Protein AF-A0A534PFL5-F1 (afdb_monomer)

Sequence (187 aa):
MIPHLDDDQHERLWRICDALVSGSGARAAIVCDAANGSVIVSVGDTTAAGAATGVQLLGPGERVVHGASGQIYGVEIPGGALLAVLHEPPVLEKVRAAAGEAVRQAAELLASLPPPTPRQTEHVHPHQPPKPKTKKKTTTKRKPAASRSRSTKKKGSAKKAKPSKTAKKKKISPRPRRPAPRPSTRI

Structure (mmCIF, N/CA/C/O backbone):
data_AF-A0A534PFL5-F1
#
_entry.id   AF-A0A534PFL5-F1
#
loop_
_atom_site.group_PDB
_atom_site.id
_atom_site.type_symbol
_atom_site.label_atom_id
_atom_site.label_alt_id
_atom_site.label_comp_id
_atom_site.label_asym_id
_atom_site.label_entity_id
_atom_site.label_seq_id
_atom_site.pdbx_PDB_ins_code
_atom_site.Cartn_x
_atom_site.Cartn_y
_atom_site.Cartn_z
_atom_site.occupancy
_atom_site.B_iso_or_equiv
_atom_site.auth_seq_id
_atom_site.auth_comp_id
_atom_site.auth_asym_id
_atom_site.auth_atom_id
_atom_site.pdbx_PDB_model_num
ATOM 1 N N . MET A 1 1 ? 6.209 5.423 -14.845 1.00 76.25 1 MET A N 1
ATOM 2 C CA . MET A 1 1 ? 5.257 4.482 -15.459 1.00 76.25 1 MET A CA 1
ATOM 3 C C . MET A 1 1 ? 5.880 3.114 -15.359 1.00 76.25 1 MET A C 1
ATOM 5 O O . MET A 1 1 ? 7.002 2.945 -15.830 1.00 76.25 1 MET A O 1
ATOM 9 N N . ILE A 1 2 ? 5.195 2.202 -14.686 1.00 80.56 2 ILE A N 1
ATOM 10 C CA . ILE A 1 2 ? 5.683 0.847 -14.431 1.00 80.56 2 ILE A CA 1
ATOM 11 C C . ILE A 1 2 ? 5.442 0.010 -15.696 1.00 80.56 2 ILE A C 1
ATOM 13 O O . ILE A 1 2 ? 4.359 0.112 -16.282 1.00 80.56 2 ILE A O 1
ATOM 17 N N . PRO A 1 3 ? 6.441 -0.751 -16.185 1.00 79.88 3 PRO A N 1
ATOM 18 C CA . PRO A 1 3 ? 6.231 -1.653 -17.310 1.00 79.88 3 PRO A CA 1
ATOM 19 C C . PRO A 1 3 ? 5.226 -2.753 -16.941 1.00 79.88 3 PRO A C 1
ATOM 21 O O . PRO A 1 3 ? 4.966 -3.016 -15.771 1.00 79.88 3 PRO A O 1
ATOM 24 N N . HIS A 1 4 ? 4.627 -3.382 -17.950 1.00 82.81 4 HIS A N 1
ATOM 25 C CA . HIS A 1 4 ? 3.674 -4.467 -17.723 1.00 82.81 4 HIS A CA 1
ATOM 26 C C . HIS A 1 4 ? 4.358 -5.613 -16.959 1.00 82.81 4 HIS A C 1
ATOM 28 O O . HIS A 1 4 ? 5.407 -6.082 -17.396 1.00 82.81 4 HIS A O 1
ATOM 34 N N . LEU A 1 5 ? 3.762 -6.050 -15.846 1.00 85.75 5 LEU A N 1
ATOM 35 C CA . LEU A 1 5 ? 4.216 -7.221 -15.089 1.00 85.75 5 LEU A CA 1
ATOM 36 C C . LEU A 1 5 ? 3.745 -8.495 -15.789 1.00 85.75 5 LEU A C 1
ATOM 38 O O . LEU A 1 5 ? 2.589 -8.554 -16.203 1.00 85.75 5 LEU A O 1
ATOM 42 N N . ASP A 1 6 ? 4.600 -9.499 -15.934 1.00 90.25 6 ASP A N 1
ATOM 43 C CA . ASP A 1 6 ? 4.134 -10.829 -16.345 1.00 90.25 6 ASP A CA 1
ATOM 44 C C . ASP A 1 6 ? 3.298 -11.503 -15.236 1.00 90.25 6 ASP A C 1
ATOM 46 O O . ASP A 1 6 ? 3.213 -11.003 -14.110 1.0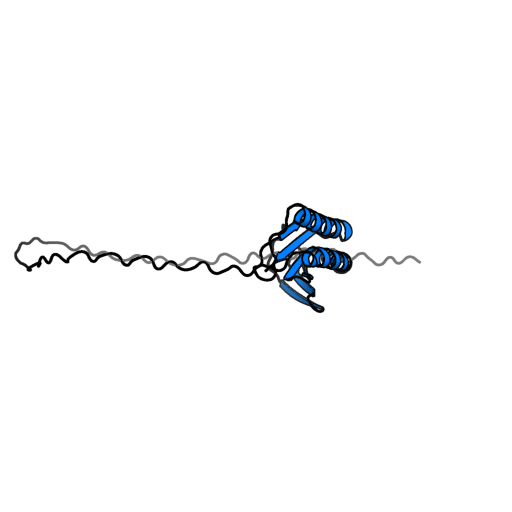0 90.25 6 ASP A O 1
ATOM 50 N N . ASP A 1 7 ? 2.634 -12.615 -15.565 1.00 91.69 7 ASP A N 1
ATOM 51 C CA . ASP A 1 7 ? 1.729 -13.304 -14.636 1.00 91.69 7 ASP A CA 1
ATOM 52 C C . ASP A 1 7 ? 2.457 -13.784 -13.367 1.00 91.69 7 ASP A C 1
ATOM 54 O O . ASP A 1 7 ? 1.922 -13.656 -12.265 1.00 91.69 7 ASP A O 1
ATOM 58 N N . ASP A 1 8 ? 3.702 -14.257 -13.492 1.00 93.25 8 ASP A N 1
ATOM 59 C CA . ASP A 1 8 ? 4.517 -14.707 -12.358 1.00 93.25 8 ASP A CA 1
ATOM 60 C C . ASP A 1 8 ? 4.886 -13.541 -11.426 1.00 93.25 8 ASP A C 1
ATOM 62 O O . ASP A 1 8 ? 4.848 -13.658 -10.197 1.00 93.25 8 ASP A O 1
ATOM 66 N N . GLN A 1 9 ? 5.254 -12.391 -11.989 1.00 93.56 9 GLN A N 1
ATOM 67 C CA . GLN A 1 9 ? 5.542 -11.172 -11.235 1.00 93.56 9 GLN A CA 1
ATOM 68 C C . GLN A 1 9 ? 4.286 -10.625 -10.564 1.00 93.56 9 GLN A C 1
ATOM 70 O O . GLN A 1 9 ? 4.337 -10.215 -9.402 1.00 93.56 9 GLN A O 1
ATOM 75 N N . HIS A 1 10 ? 3.157 -10.630 -11.273 1.00 94.88 10 HIS A N 1
ATOM 76 C CA . HIS A 1 10 ? 1.872 -10.226 -10.716 1.00 94.88 10 HIS A CA 1
ATOM 77 C C . HIS A 1 10 ? 1.485 -11.118 -9.536 1.00 94.88 10 HIS A C 1
ATOM 79 O O . HIS A 1 10 ? 1.178 -10.599 -8.462 1.00 94.88 10 HIS A O 1
ATOM 85 N N . GLU A 1 11 ? 1.610 -12.439 -9.683 1.00 96.25 11 GLU A N 1
ATOM 86 C CA . GLU A 1 11 ? 1.326 -13.399 -8.618 1.00 96.25 11 GLU A CA 1
ATOM 87 C C . GLU A 1 11 ? 2.250 -13.193 -7.409 1.00 96.25 11 GLU A C 1
ATOM 89 O O . GLU A 1 11 ? 1.794 -13.184 -6.263 1.00 96.25 11 GLU A O 1
ATOM 94 N N . ARG A 1 12 ? 3.550 -12.967 -7.631 1.00 96.44 12 ARG A N 1
ATOM 95 C CA . ARG A 1 12 ? 4.495 -12.655 -6.546 1.00 96.44 12 ARG A CA 1
ATOM 96 C C . ARG A 1 12 ? 4.100 -11.384 -5.804 1.00 96.44 12 ARG A C 1
ATOM 98 O O . ARG A 1 12 ? 4.054 -11.397 -4.575 1.00 96.44 12 ARG A O 1
ATOM 105 N N . LEU A 1 13 ? 3.780 -10.308 -6.523 1.00 96.56 13 LEU A N 1
ATOM 106 C CA . LEU A 1 13 ? 3.341 -9.051 -5.917 1.00 96.56 13 LEU A CA 1
ATOM 107 C C . LEU A 1 13 ? 2.023 -9.220 -5.150 1.00 96.56 13 LEU A C 1
ATOM 109 O O . LEU A 1 13 ? 1.861 -8.661 -4.063 1.00 96.56 13 LEU A O 1
ATOM 113 N N . TRP A 1 14 ? 1.108 -10.030 -5.681 1.00 97.62 14 TRP A N 1
ATOM 114 C CA . TRP A 1 14 ? -0.130 -10.406 -5.009 1.00 97.62 14 TRP A CA 1
ATOM 115 C C . TRP A 1 14 ? 0.144 -11.136 -3.691 1.00 97.62 14 TRP A C 1
ATOM 117 O O . TRP A 1 14 ? -0.387 -10.727 -2.661 1.00 97.62 14 TRP A O 1
ATOM 127 N N . ARG A 1 15 ? 1.042 -12.132 -3.676 1.00 98.19 15 ARG A N 1
ATOM 128 C CA . ARG A 1 15 ? 1.418 -12.867 -2.453 1.00 98.19 15 ARG A CA 1
ATOM 129 C C . ARG A 1 15 ? 2.071 -11.968 -1.403 1.00 98.19 15 ARG A C 1
ATOM 131 O O . ARG A 1 15 ? 1.798 -12.130 -0.218 1.00 98.19 15 ARG A O 1
ATOM 138 N N . ILE A 1 16 ? 2.893 -11.003 -1.821 1.00 97.94 16 ILE A N 1
ATOM 139 C CA . ILE A 1 16 ? 3.474 -9.994 -0.918 1.00 97.94 16 ILE A CA 1
ATOM 140 C C . ILE A 1 16 ? 2.356 -9.182 -0.243 1.00 97.94 16 ILE A C 1
ATOM 142 O O . ILE A 1 16 ? 2.366 -8.984 0.974 1.00 97.94 16 ILE A O 1
ATOM 146 N N . CYS A 1 17 ? 1.362 -8.741 -1.018 1.00 98.00 17 CYS A N 1
ATOM 147 C CA . CYS A 1 17 ? 0.223 -7.985 -0.496 1.00 98.00 17 CYS A CA 1
ATOM 148 C C . CYS A 1 17 ? -0.674 -8.837 0.416 1.00 98.00 17 CYS A C 1
ATOM 150 O O . CYS A 1 17 ? -1.129 -8.350 1.449 1.00 98.00 17 CYS A O 1
ATOM 152 N N . ASP A 1 18 ? -0.900 -10.104 0.075 1.00 98.12 18 ASP A N 1
ATOM 153 C CA . ASP A 1 18 ? -1.673 -11.049 0.887 1.00 98.12 18 ASP A CA 1
ATOM 154 C C . ASP A 1 18 ? -1.002 -11.346 2.237 1.00 98.12 18 ASP A C 1
ATOM 156 O O . ASP A 1 18 ? -1.645 -11.285 3.291 1.00 98.12 18 ASP A O 1
ATOM 160 N N . ALA A 1 19 ? 0.319 -11.545 2.240 1.00 97.81 19 ALA A N 1
ATOM 161 C CA . ALA A 1 19 ? 1.105 -11.695 3.463 1.00 97.81 19 ALA A CA 1
ATOM 162 C C . ALA A 1 19 ? 1.038 -10.438 4.349 1.00 97.81 19 ALA A C 1
ATOM 164 O O . ALA A 1 19 ? 0.921 -10.536 5.572 1.00 97.81 19 ALA A O 1
ATOM 165 N N . LEU A 1 20 ? 1.051 -9.245 3.746 1.00 97.94 20 LEU A N 1
ATOM 166 C CA . LEU A 1 20 ? 0.868 -7.991 4.474 1.00 97.94 20 LEU A CA 1
ATOM 167 C C . LEU A 1 20 ? -0.520 -7.901 5.110 1.00 97.94 20 LEU A C 1
ATOM 169 O O . LEU A 1 20 ? -0.623 -7.542 6.285 1.00 97.94 20 LEU A O 1
ATOM 173 N N . VAL A 1 21 ? -1.585 -8.209 4.365 1.00 97.75 21 VAL A N 1
ATOM 174 C CA . VAL A 1 21 ? -2.966 -8.127 4.866 1.00 97.75 21 VAL A CA 1
ATOM 175 C C . VAL A 1 21 ? -3.166 -9.105 6.024 1.00 97.75 21 VAL A C 1
ATOM 177 O O . VAL A 1 21 ? -3.584 -8.697 7.111 1.00 97.75 21 VAL A O 1
ATOM 180 N N . SER A 1 22 ? -2.779 -10.366 5.831 1.00 96.88 22 SER A N 1
ATOM 181 C CA . SER A 1 22 ? -2.901 -11.422 6.840 1.00 96.88 22 SER A CA 1
ATOM 182 C C . SER A 1 22 ? -2.017 -11.188 8.073 1.00 96.88 22 SER A C 1
ATOM 184 O O . SER A 1 22 ? -2.463 -11.418 9.197 1.00 96.88 22 SER A O 1
ATOM 186 N N . GLY A 1 23 ? -0.794 -10.675 7.897 1.00 95.62 23 GLY A N 1
ATOM 187 C CA . GLY A 1 23 ? 0.156 -10.438 8.988 1.00 95.62 23 GLY A CA 1
ATOM 188 C C . GLY A 1 23 ? -0.115 -9.177 9.815 1.00 95.62 23 GLY A C 1
ATOM 189 O O . GLY A 1 23 ? 0.191 -9.140 11.008 1.00 95.62 23 GLY A O 1
ATOM 190 N N . SER A 1 24 ? -0.702 -8.139 9.212 1.00 96.50 24 SER A N 1
ATOM 191 C CA . SER A 1 24 ? -0.951 -6.857 9.891 1.00 96.50 24 SER A CA 1
ATOM 192 C C . SER A 1 24 ? -2.355 -6.719 10.486 1.00 96.50 24 SER A C 1
ATOM 194 O O . SER A 1 24 ? -2.564 -5.877 11.364 1.00 96.50 24 SER A O 1
ATOM 196 N N . GLY A 1 25 ? -3.315 -7.533 10.034 1.00 94.69 25 GLY A N 1
ATOM 197 C CA . GLY A 1 25 ? -4.734 -7.346 10.341 1.00 94.69 25 GLY A CA 1
ATOM 198 C C . GLY A 1 25 ? -5.363 -6.172 9.582 1.00 94.69 25 GLY A C 1
ATOM 199 O O . GLY A 1 25 ? -6.386 -5.637 10.015 1.00 94.69 25 GLY A O 1
ATOM 200 N N . ALA A 1 26 ? -4.742 -5.736 8.482 1.00 96.81 26 ALA A N 1
ATOM 201 C CA . ALA A 1 26 ? -5.352 -4.800 7.548 1.00 96.81 26 ALA A CA 1
ATOM 202 C C . ALA A 1 26 ? -6.594 -5.417 6.885 1.00 96.81 26 ALA A C 1
ATOM 204 O O . ALA A 1 26 ? -6.751 -6.633 6.818 1.00 96.81 26 ALA A O 1
ATOM 205 N N . ARG A 1 27 ? -7.480 -4.564 6.367 1.00 96.19 27 ARG A N 1
ATOM 206 C CA . ARG A 1 27 ? -8.656 -4.999 5.601 1.00 96.19 27 ARG A CA 1
ATOM 207 C C . ARG A 1 27 ? -8.304 -5.298 4.151 1.00 96.19 27 ARG A C 1
ATOM 209 O O . ARG A 1 27 ? -8.811 -6.260 3.583 1.00 96.19 27 ARG A O 1
ATOM 216 N N . ALA A 1 28 ? -7.455 -4.457 3.567 1.00 97.25 28 ALA A N 1
ATOM 217 C CA . ALA A 1 28 ? -7.029 -4.582 2.185 1.00 97.25 28 ALA A CA 1
ATOM 218 C C . ALA A 1 28 ? -5.691 -3.895 1.929 1.00 97.25 28 ALA A C 1
ATOM 220 O O . ALA A 1 28 ? -5.304 -2.974 2.651 1.00 97.25 28 ALA A O 1
ATOM 221 N N . ALA A 1 29 ? -5.041 -4.301 0.846 1.00 97.88 29 ALA A N 1
ATOM 222 C CA . ALA A 1 29 ? -3.865 -3.665 0.282 1.00 97.88 29 ALA A CA 1
ATOM 223 C C . ALA A 1 29 ? -4.046 -3.470 -1.225 1.00 97.88 29 ALA A C 1
ATOM 225 O O . ALA A 1 29 ? -4.601 -4.322 -1.919 1.00 97.88 29 ALA A O 1
ATOM 226 N N . ILE A 1 30 ? -3.591 -2.330 -1.727 1.00 97.56 30 ILE A N 1
ATOM 227 C CA . ILE A 1 30 ? -3.663 -1.945 -3.131 1.00 97.56 30 ILE A CA 1
ATOM 228 C C . ILE A 1 30 ? -2.292 -1.414 -3.527 1.00 97.56 30 ILE A C 1
ATOM 230 O O . ILE A 1 30 ? -1.762 -0.525 -2.867 1.00 97.56 30 ILE A O 1
ATOM 234 N N . VAL A 1 31 ? 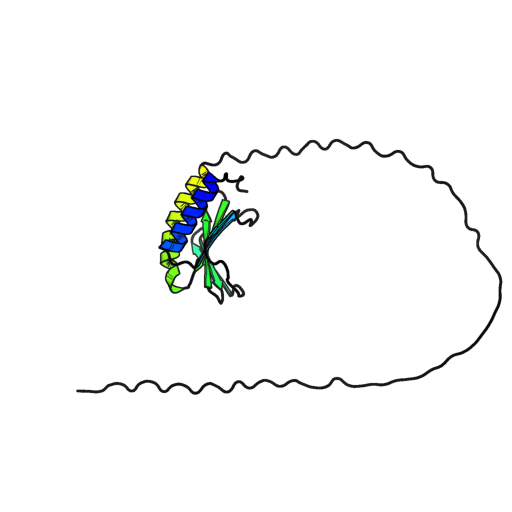-1.736 -1.926 -4.618 1.00 97.31 31 VAL A N 1
ATOM 235 C CA . VAL A 1 31 ? -0.550 -1.353 -5.259 1.00 97.31 31 VAL A CA 1
ATOM 236 C C . VAL A 1 31 ? -0.993 -0.668 -6.540 1.00 97.31 31 VAL A C 1
ATOM 238 O O . VAL A 1 31 ? -1.682 -1.279 -7.360 1.00 97.31 31 VAL A O 1
ATOM 241 N N . CYS A 1 32 ? -0.606 0.589 -6.726 1.00 96.06 32 CYS A N 1
ATOM 242 C CA . CYS A 1 32 ? -0.889 1.350 -7.939 1.00 96.06 32 CYS A CA 1
ATOM 243 C C . CYS A 1 32 ? 0.367 2.001 -8.530 1.00 96.06 32 CYS A C 1
ATOM 245 O O . CYS A 1 32 ? 1.326 2.288 -7.817 1.00 96.06 32 CYS A O 1
ATOM 247 N N . ASP A 1 33 ? 0.365 2.238 -9.844 1.00 94.75 33 ASP A N 1
ATOM 248 C CA . ASP A 1 33 ? 1.395 3.042 -10.513 1.00 94.75 33 ASP A CA 1
ATOM 249 C C . ASP A 1 33 ? 1.199 4.510 -10.116 1.00 94.75 33 ASP A C 1
ATOM 251 O O . ASP A 1 33 ? 0.162 5.116 -10.398 1.00 94.75 33 ASP A O 1
ATOM 255 N N . ALA A 1 34 ? 2.201 5.097 -9.464 1.00 92.12 34 ALA A N 1
ATOM 256 C CA . ALA A 1 34 ? 2.133 6.463 -8.961 1.00 92.12 34 ALA A CA 1
ATOM 257 C C . ALA A 1 34 ? 2.040 7.508 -10.088 1.00 92.12 34 ALA A C 1
ATOM 259 O O . ALA A 1 34 ? 1.581 8.624 -9.854 1.00 92.12 34 ALA A O 1
ATOM 260 N N . ALA A 1 35 ? 2.453 7.169 -11.315 1.00 91.06 35 ALA A N 1
ATOM 261 C CA . ALA A 1 35 ? 2.442 8.090 -12.447 1.00 91.06 35 ALA A CA 1
ATOM 262 C C . ALA A 1 35 ? 1.053 8.259 -13.079 1.00 91.06 35 ALA A C 1
ATOM 264 O O . ALA A 1 35 ? 0.755 9.328 -13.607 1.00 91.06 35 ALA A O 1
ATOM 265 N N . ASN A 1 36 ? 0.219 7.216 -13.074 1.00 90.81 36 ASN A N 1
ATOM 266 C CA . ASN A 1 36 ? -1.087 7.230 -13.748 1.00 90.81 36 ASN A CA 1
ATOM 267 C C . ASN A 1 36 ? -2.263 6.814 -12.845 1.00 90.81 36 ASN A C 1
ATOM 269 O O . ASN A 1 36 ? -3.411 6.899 -13.274 1.00 90.81 36 ASN A O 1
ATOM 273 N N . GLY A 1 37 ? -1.996 6.381 -11.610 1.00 91.00 37 GLY A N 1
ATOM 274 C CA . GLY A 1 37 ? -3.002 5.936 -10.646 1.00 91.00 37 GLY A CA 1
ATOM 275 C C . GLY A 1 37 ? -3.624 4.571 -10.952 1.00 91.00 37 GLY A C 1
ATOM 276 O O . GLY A 1 37 ? -4.600 4.200 -10.303 1.00 91.00 37 GLY A O 1
ATOM 277 N N . SER A 1 38 ? -3.098 3.821 -11.924 1.00 93.12 38 SER A N 1
ATOM 278 C CA . SER A 1 38 ? -3.639 2.511 -12.303 1.00 93.12 38 SER A CA 1
ATOM 279 C C . SER A 1 38 ? -3.375 1.495 -11.205 1.00 93.12 38 SER A C 1
ATOM 281 O O . SER A 1 38 ? -2.249 1.374 -10.727 1.00 93.12 38 SER A O 1
ATOM 283 N N . VAL A 1 39 ? -4.407 0.745 -10.825 1.00 94.62 39 VAL A N 1
ATOM 284 C CA . VAL A 1 39 ? -4.277 -0.360 -9.872 1.00 94.62 39 VAL A CA 1
ATOM 285 C C . VAL A 1 39 ? -3.576 -1.531 -10.555 1.00 94.62 39 VAL A C 1
ATOM 287 O O . VAL A 1 39 ? -3.997 -1.970 -11.620 1.00 94.62 39 VAL A O 1
ATOM 290 N N . ILE A 1 40 ? -2.513 -2.022 -9.924 1.00 94.44 40 ILE A N 1
ATOM 291 C CA . ILE A 1 40 ? -1.701 -3.154 -10.381 1.00 94.44 40 ILE A CA 1
ATOM 292 C C . ILE A 1 40 ? -2.155 -4.423 -9.657 1.00 94.44 40 ILE A C 1
ATOM 294 O O . ILE A 1 40 ? -2.467 -5.434 -10.281 1.00 94.44 40 ILE A O 1
ATOM 298 N N . VAL A 1 41 ? -2.238 -4.354 -8.327 1.00 96.25 41 VAL A N 1
ATOM 299 C CA . VAL A 1 41 ? -2.662 -5.454 -7.455 1.00 96.25 41 VAL A CA 1
ATOM 300 C C . VAL A 1 41 ? -3.635 -4.915 -6.416 1.00 96.25 41 VAL A C 1
ATOM 302 O O . VAL A 1 41 ? -3.461 -3.811 -5.902 1.00 96.25 41 VAL A O 1
ATOM 305 N N . SER A 1 42 ? -4.651 -5.710 -6.090 1.00 97.06 42 SER A N 1
ATOM 306 C CA . SER A 1 42 ? -5.558 -5.463 -4.976 1.00 97.06 42 SER A CA 1
ATOM 307 C C . SER A 1 42 ? -5.826 -6.773 -4.242 1.00 97.06 42 SER A C 1
ATOM 309 O O . SER A 1 42 ? -6.100 -7.795 -4.870 1.00 97.06 42 SER A O 1
ATOM 311 N N . VAL A 1 43 ? -5.720 -6.735 -2.916 1.00 97.75 43 VAL A N 1
ATOM 312 C CA . VAL A 1 43 ? -5.939 -7.876 -2.025 1.00 97.75 43 VAL A CA 1
ATOM 313 C C . VAL A 1 43 ? -6.833 -7.449 -0.871 1.00 97.75 43 VAL A C 1
ATOM 315 O O . VAL A 1 43 ? -6.657 -6.361 -0.325 1.00 97.75 43 VAL A O 1
ATOM 318 N N . GLY A 1 44 ? -7.762 -8.319 -0.475 1.00 96.12 44 GLY A N 1
ATOM 319 C CA . GLY A 1 44 ? -8.661 -8.097 0.655 1.00 96.12 44 GLY A CA 1
ATOM 320 C C . GLY A 1 44 ? -9.913 -7.285 0.317 1.00 96.12 44 GLY A C 1
ATOM 321 O O . GLY A 1 44 ? -10.297 -7.124 -0.841 1.00 96.12 44 GLY A O 1
ATOM 322 N N . ASP A 1 45 ? -10.578 -6.796 1.360 1.00 93.81 45 ASP A N 1
ATOM 323 C CA . ASP A 1 45 ? -11.833 -6.057 1.258 1.00 93.81 45 ASP A CA 1
ATOM 324 C C . ASP A 1 45 ? -11.589 -4.550 1.096 1.00 93.81 45 ASP A C 1
ATOM 326 O O . ASP A 1 45 ? -11.374 -3.817 2.065 1.00 93.81 45 ASP A O 1
ATOM 330 N N . THR A 1 46 ? -11.648 -4.076 -0.148 1.00 90.69 46 THR A N 1
ATOM 331 C CA . THR A 1 46 ? -11.485 -2.657 -0.491 1.00 90.69 46 THR A CA 1
ATOM 332 C C . THR A 1 46 ? -12.756 -1.832 -0.289 1.00 90.69 46 THR A C 1
ATOM 334 O O . THR A 1 46 ? -12.789 -0.657 -0.665 1.00 90.69 46 THR A O 1
ATOM 337 N N . THR A 1 47 ? -13.828 -2.406 0.269 1.00 85.38 47 THR A N 1
ATOM 338 C CA . THR A 1 47 ? -15.078 -1.676 0.488 1.00 85.38 47 THR A CA 1
ATOM 339 C C . THR A 1 47 ? -14.937 -0.718 1.676 1.00 85.38 47 THR A C 1
ATOM 341 O O . THR A 1 47 ? -15.175 -1.028 2.842 1.00 85.38 47 THR A O 1
ATOM 344 N N . ALA A 1 48 ? -14.527 0.510 1.384 1.00 79.00 48 ALA A N 1
ATOM 345 C CA . ALA A 1 48 ? -14.557 1.624 2.321 1.00 79.00 48 ALA A CA 1
ATOM 346 C C . ALA A 1 48 ? -15.482 2.708 1.767 1.00 79.00 48 ALA A C 1
ATOM 348 O O . ALA A 1 48 ? -15.374 3.100 0.606 1.00 79.00 48 ALA A O 1
ATOM 349 N N . ALA A 1 49 ? -16.407 3.183 2.597 1.00 72.56 49 ALA A N 1
ATOM 350 C CA . ALA A 1 49 ? -17.366 4.213 2.230 1.00 72.56 49 ALA A CA 1
ATOM 351 C C . ALA A 1 49 ? -17.198 5.421 3.149 1.00 72.56 49 ALA A C 1
ATOM 353 O O . ALA A 1 49 ? -17.324 5.319 4.367 1.00 72.56 49 ALA A O 1
ATOM 354 N N . GLY A 1 50 ? -16.963 6.589 2.564 1.00 78.50 50 GLY A N 1
ATOM 355 C CA . GLY A 1 50 ? -16.850 7.833 3.315 1.00 78.50 50 GLY A CA 1
ATOM 356 C C . GLY A 1 50 ? -15.879 8.804 2.669 1.00 78.50 50 GLY A C 1
ATOM 357 O O . GLY A 1 50 ? -15.022 8.420 1.878 1.00 78.50 50 GLY A O 1
ATOM 358 N N . ALA A 1 51 ? -16.029 10.081 3.007 1.00 82.38 51 ALA A N 1
ATOM 359 C CA . ALA A 1 51 ? -15.082 11.100 2.585 1.00 82.38 51 ALA A CA 1
ATOM 360 C C . ALA A 1 51 ? -13.786 10.993 3.400 1.00 82.38 51 ALA A C 1
ATOM 362 O O . ALA A 1 51 ? -13.824 10.715 4.604 1.00 82.38 51 ALA A O 1
ATOM 363 N N . ALA A 1 52 ? -12.656 11.268 2.748 1.00 89.25 52 ALA A N 1
ATOM 364 C CA . ALA A 1 52 ? -11.413 11.549 3.450 1.00 89.25 52 ALA A CA 1
ATOM 365 C C . ALA A 1 52 ? -11.603 12.803 4.316 1.00 89.25 52 ALA A C 1
ATOM 367 O O . ALA A 1 52 ? -12.119 13.820 3.850 1.00 89.25 52 ALA A O 1
ATOM 368 N N . THR A 1 53 ? -11.216 12.719 5.583 1.00 92.31 53 THR A N 1
ATOM 369 C CA . THR A 1 53 ? -11.365 13.801 6.564 1.00 92.31 53 THR A CA 1
ATOM 370 C C . THR A 1 53 ? -10.065 14.562 6.792 1.00 92.31 53 THR A C 1
ATOM 372 O O . THR A 1 53 ? -10.101 15.708 7.232 1.00 92.31 53 THR A O 1
ATOM 375 N N . GLY A 1 54 ? -8.923 13.958 6.467 1.00 94.00 54 GLY A N 1
ATOM 376 C CA . GLY A 1 54 ? -7.617 14.592 6.582 1.00 94.00 54 GLY A CA 1
ATOM 377 C C . GLY A 1 54 ? -6.489 13.696 6.088 1.00 94.00 54 GLY A C 1
ATOM 378 O O . GLY A 1 54 ? -6.675 12.495 5.892 1.00 94.00 54 GLY A O 1
ATOM 379 N N . VAL A 1 55 ? -5.316 14.297 5.902 1.00 96.38 55 VAL A N 1
ATOM 380 C CA . VAL A 1 55 ? -4.080 13.609 5.518 1.00 96.38 55 VAL A CA 1
ATOM 381 C C . VAL A 1 55 ? -2.992 13.981 6.519 1.00 96.38 55 VAL A C 1
ATOM 383 O O . VAL A 1 55 ? -2.798 15.160 6.809 1.00 96.38 55 VAL A O 1
ATOM 386 N N . GLN A 1 56 ? -2.283 12.981 7.027 1.00 96.44 56 GLN A N 1
ATOM 387 C CA . GLN A 1 56 ? -1.146 13.125 7.924 1.00 96.44 56 GLN A CA 1
ATOM 388 C C . GLN A 1 56 ? 0.107 12.564 7.250 1.00 96.44 56 GLN A C 1
ATOM 390 O O . GLN A 1 56 ? 0.099 11.434 6.770 1.00 96.44 56 GLN A O 1
ATOM 395 N N . LEU A 1 57 ? 1.192 13.336 7.224 1.00 96.75 57 LEU A N 1
ATOM 396 C CA . LEU A 1 57 ? 2.501 12.846 6.786 1.00 96.75 57 LEU A CA 1
ATOM 397 C C . LEU A 1 57 ? 3.211 12.206 7.980 1.00 96.75 57 LEU A C 1
ATOM 399 O O . LEU A 1 57 ? 3.303 12.829 9.038 1.00 96.75 57 LEU A O 1
ATOM 403 N N . LEU A 1 58 ? 3.685 10.969 7.817 1.00 93.56 58 LEU A N 1
ATOM 404 C CA . LEU A 1 58 ? 4.392 10.234 8.875 1.00 93.56 58 LEU A CA 1
ATOM 405 C C . LEU A 1 58 ? 5.911 10.237 8.677 1.00 93.56 58 LEU A C 1
ATOM 407 O O . LEU A 1 58 ? 6.657 10.111 9.644 1.00 93.56 58 LEU A O 1
ATOM 411 N N . GLY A 1 59 ? 6.363 10.398 7.435 1.00 91.75 59 GLY A N 1
ATOM 412 C CA . GLY A 1 59 ? 7.768 10.376 7.058 1.00 91.75 59 GLY A CA 1
ATOM 413 C C . GLY A 1 59 ? 7.943 10.579 5.551 1.00 91.75 59 GLY A C 1
ATOM 414 O O . GLY A 1 59 ? 6.964 10.845 4.847 1.00 91.75 59 GLY A O 1
ATOM 415 N N . PRO A 1 60 ? 9.175 10.469 5.033 1.00 91.12 60 PRO A N 1
ATOM 416 C CA . PRO A 1 60 ? 9.435 10.523 3.598 1.00 91.12 60 PRO A CA 1
ATOM 417 C C . PRO A 1 60 ? 8.643 9.433 2.862 1.00 91.12 60 PRO A C 1
ATOM 419 O O . PRO A 1 60 ? 8.763 8.258 3.187 1.00 91.12 60 PRO A O 1
ATOM 422 N N . GLY A 1 61 ? 7.797 9.821 1.905 1.00 91.62 61 GLY A N 1
ATOM 423 C CA . GLY A 1 61 ? 6.959 8.891 1.133 1.00 91.62 61 GLY A CA 1
ATOM 424 C C . GLY A 1 61 ? 5.783 8.265 1.901 1.00 91.62 61 GLY A C 1
ATOM 425 O O . GLY A 1 61 ? 4.871 7.736 1.265 1.00 91.62 61 GLY A O 1
ATOM 426 N N . GLU A 1 62 ? 5.744 8.375 3.233 1.00 96.56 62 GLU A N 1
ATOM 427 C CA . GLU A 1 62 ? 4.711 7.801 4.103 1.00 96.56 62 GLU A CA 1
ATOM 428 C C . GLU A 1 62 ? 3.612 8.806 4.467 1.00 96.56 62 GLU A C 1
ATOM 430 O O . GLU A 1 62 ? 3.866 9.917 4.950 1.00 96.56 62 GLU A O 1
ATOM 435 N N . ARG A 1 63 ? 2.357 8.384 4.325 1.00 97.00 63 ARG A N 1
ATOM 436 C CA . ARG A 1 63 ? 1.179 9.183 4.672 1.00 97.00 63 ARG A CA 1
ATOM 437 C C . ARG A 1 63 ? 0.053 8.321 5.225 1.00 97.00 63 ARG A C 1
ATOM 439 O O . ARG A 1 63 ? -0.066 7.154 4.881 1.00 97.00 63 ARG A O 1
ATOM 446 N N . VAL A 1 64 ? -0.816 8.910 6.032 1.00 97.31 64 VAL A N 1
ATOM 447 C CA . VAL A 1 64 ? -2.091 8.320 6.444 1.00 97.31 64 VAL A CA 1
ATOM 448 C C . VAL A 1 64 ? -3.215 9.236 5.998 1.00 97.31 64 VAL A C 1
ATOM 450 O O . VAL A 1 64 ? -3.191 10.438 6.248 1.00 97.31 64 VAL A O 1
ATOM 453 N N . VAL A 1 65 ? -4.212 8.670 5.331 1.00 95.69 65 VAL A N 1
ATOM 454 C CA . VAL A 1 65 ? -5.464 9.343 4.997 1.00 95.69 65 VAL A CA 1
ATOM 455 C C . VAL A 1 65 ? -6.522 8.865 5.978 1.00 95.69 65 VAL A C 1
ATOM 457 O O . VAL A 1 65 ? -6.837 7.676 6.046 1.00 95.69 65 VAL A O 1
ATOM 460 N N . HIS A 1 66 ? -7.077 9.789 6.751 1.00 94.75 66 HIS A N 1
ATOM 461 C CA . HIS A 1 66 ? -8.138 9.483 7.699 1.00 94.75 66 HIS A CA 1
ATOM 462 C C . HIS A 1 66 ? -9.489 9.476 6.984 1.00 94.75 66 HIS A C 1
ATOM 464 O O . HIS A 1 66 ? -9.793 10.377 6.199 1.00 94.75 66 HIS A O 1
ATOM 470 N N . GLY A 1 67 ? -10.312 8.472 7.271 1.00 90.62 67 GLY A N 1
ATOM 471 C CA . GLY A 1 67 ? -11.666 8.338 6.751 1.00 90.62 67 GLY A CA 1
ATOM 472 C C . GLY A 1 67 ? -12.638 7.877 7.834 1.00 90.62 67 GLY A C 1
ATOM 473 O O . GLY A 1 67 ? -12.249 7.405 8.902 1.00 90.62 67 GLY A O 1
ATOM 474 N N . ALA A 1 68 ? -13.933 8.034 7.562 1.00 85.56 68 ALA A N 1
ATOM 475 C CA . ALA A 1 68 ? -14.987 7.657 8.505 1.00 85.56 68 ALA A CA 1
ATOM 476 C C . ALA A 1 68 ? -15.121 6.132 8.696 1.00 85.56 68 ALA A C 1
ATOM 478 O O . ALA A 1 68 ? -15.544 5.690 9.760 1.00 85.56 68 ALA A O 1
ATOM 479 N N . SER A 1 69 ? -14.771 5.341 7.677 1.00 85.44 69 SER A N 1
ATOM 480 C CA . SER A 1 69 ? -14.909 3.875 7.651 1.00 85.44 69 SER A CA 1
ATOM 481 C C . SER A 1 69 ? -13.578 3.124 7.767 1.00 85.44 69 SER A C 1
ATOM 483 O O . SER A 1 69 ? -13.499 1.963 7.370 1.00 85.44 69 SER A O 1
ATOM 485 N N . GLY A 1 70 ? -12.518 3.815 8.182 1.00 89.94 70 GLY A N 1
ATOM 486 C CA . GLY A 1 70 ? -11.157 3.288 8.211 1.00 89.94 70 GLY A CA 1
ATOM 487 C C . GLY A 1 70 ? -10.130 4.332 7.790 1.00 89.94 70 GLY A C 1
ATOM 488 O O . GLY A 1 70 ? -10.467 5.439 7.361 1.00 89.94 70 GLY A O 1
ATOM 489 N N . GLN A 1 71 ? -8.862 3.975 7.933 1.00 94.88 71 GLN A N 1
ATOM 490 C CA . GLN A 1 71 ? -7.720 4.787 7.537 1.00 94.88 71 GLN A CA 1
ATOM 491 C C . GLN A 1 71 ? -6.973 4.103 6.397 1.00 94.88 71 GLN A C 1
ATOM 493 O O . GLN A 1 71 ? -6.976 2.878 6.290 1.00 94.88 71 GLN A O 1
ATOM 498 N N . ILE A 1 72 ? -6.340 4.898 5.541 1.00 96.62 72 ILE A N 1
ATOM 499 C CA . ILE A 1 72 ? -5.476 4.391 4.478 1.00 96.62 72 ILE A CA 1
ATOM 500 C C . ILE A 1 72 ? -4.051 4.804 4.803 1.00 96.62 72 ILE A C 1
ATOM 502 O O . ILE A 1 72 ? -3.729 5.989 4.751 1.00 96.62 72 ILE A O 1
ATOM 506 N N . TYR A 1 73 ? -3.199 3.835 5.109 1.00 97.69 73 TYR A N 1
ATOM 507 C CA . TYR A 1 73 ? -1.760 4.041 5.158 1.00 97.69 73 TYR A CA 1
ATOM 508 C C . TYR A 1 73 ? -1.195 3.931 3.741 1.00 97.69 73 TYR A C 1
ATOM 510 O O . TYR A 1 73 ? -1.442 2.949 3.050 1.00 97.69 73 TYR A O 1
ATOM 518 N N . GLY A 1 74 ? -0.473 4.950 3.293 1.00 97.44 74 GLY A N 1
ATOM 519 C CA . GLY A 1 74 ? 0.150 5.025 1.981 1.00 97.44 74 GLY A CA 1
ATOM 520 C C . GLY A 1 74 ? 1.665 5.134 2.102 1.00 97.44 74 GLY A C 1
ATOM 521 O O . GLY A 1 74 ? 2.151 5.972 2.860 1.00 97.44 74 GLY A O 1
ATOM 522 N N . VAL A 1 75 ? 2.403 4.344 1.329 1.00 97.75 75 VAL A N 1
ATOM 523 C CA . VAL A 1 75 ? 3.868 4.404 1.257 1.00 97.75 75 VAL A CA 1
ATOM 524 C C . VAL A 1 75 ? 4.342 4.237 -0.182 1.00 97.75 75 VAL A C 1
ATOM 526 O O . VAL A 1 75 ? 3.845 3.392 -0.929 1.00 97.75 75 VAL A O 1
ATOM 529 N N . GLU A 1 76 ? 5.275 5.089 -0.594 1.00 96.62 76 GLU A N 1
ATOM 530 C CA . GLU A 1 76 ? 5.890 5.017 -1.919 1.00 96.62 76 GLU A CA 1
ATOM 531 C C . GLU A 1 76 ? 6.826 3.806 -2.012 1.00 96.62 76 GLU A C 1
ATOM 533 O O . GLU A 1 76 ? 7.665 3.578 -1.141 1.00 96.62 76 GLU A O 1
ATOM 538 N N . ILE A 1 77 ? 6.685 3.033 -3.088 1.00 95.75 77 ILE A N 1
ATOM 539 C CA . ILE A 1 77 ? 7.572 1.924 -3.426 1.00 95.75 77 ILE A CA 1
ATOM 540 C C . ILE A 1 77 ? 8.585 2.427 -4.468 1.00 95.75 77 ILE A C 1
ATOM 542 O O . ILE A 1 77 ? 8.185 2.929 -5.531 1.00 95.75 77 ILE A O 1
ATOM 546 N N . PRO A 1 78 ? 9.897 2.273 -4.215 1.00 92.12 78 PRO A N 1
ATOM 547 C CA . PRO A 1 78 ? 10.926 2.514 -5.222 1.00 92.12 78 PRO A CA 1
ATOM 548 C C . PRO A 1 78 ? 10.622 1.772 -6.532 1.00 92.12 78 PRO A C 1
ATOM 550 O O . PRO A 1 78 ? 10.261 0.601 -6.523 1.00 92.12 78 PRO A O 1
ATOM 553 N N . GLY A 1 79 ? 10.746 2.465 -7.665 1.00 86.56 79 GLY A N 1
ATOM 554 C CA . GLY A 1 79 ? 10.254 1.971 -8.962 1.00 86.56 79 GLY A CA 1
ATOM 555 C C . GLY A 1 79 ? 8.955 2.641 -9.425 1.00 86.56 79 GLY A C 1
ATOM 556 O O . GLY A 1 79 ? 8.490 2.382 -10.532 1.00 86.56 79 GLY A O 1
ATOM 557 N N . GLY A 1 80 ? 8.408 3.565 -8.627 1.00 90.88 80 GLY A N 1
ATOM 558 C CA . GLY A 1 80 ? 7.289 4.422 -9.024 1.00 90.88 80 GLY A CA 1
ATOM 559 C C . GLY A 1 80 ? 5.914 3.827 -8.734 1.00 90.88 80 GLY A C 1
ATOM 560 O O . GLY A 1 80 ? 4.944 4.211 -9.386 1.00 90.88 80 GLY A O 1
ATOM 561 N N . ALA A 1 81 ? 5.823 2.899 -7.780 1.00 94.62 81 ALA A N 1
ATOM 562 C CA . ALA A 1 81 ? 4.557 2.380 -7.271 1.00 94.62 81 ALA A CA 1
ATOM 563 C C . ALA A 1 81 ? 4.183 3.068 -5.953 1.00 94.62 81 ALA A C 1
ATOM 565 O O . ALA A 1 81 ? 5.021 3.639 -5.257 1.00 94.62 81 ALA A O 1
ATOM 566 N N . LEU A 1 82 ? 2.910 2.988 -5.592 1.00 96.88 82 LEU A N 1
ATOM 567 C CA . LEU A 1 82 ? 2.384 3.390 -4.296 1.00 96.88 82 LEU A CA 1
ATOM 568 C C . LEU A 1 82 ? 1.634 2.200 -3.697 1.00 96.88 82 LEU A C 1
ATOM 570 O O . LEU A 1 82 ? 0.750 1.635 -4.341 1.00 96.88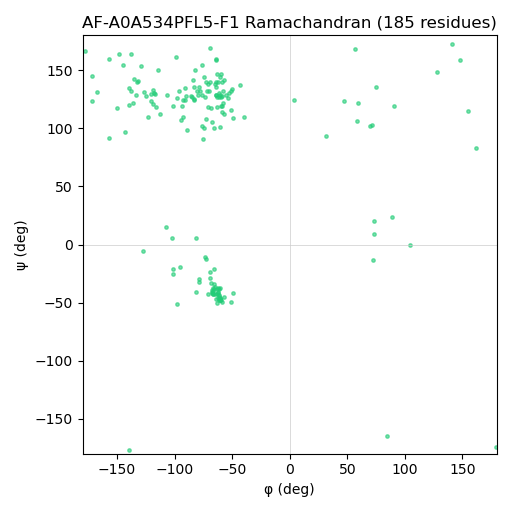 82 LEU A O 1
ATOM 574 N N . LEU A 1 83 ? 1.976 1.837 -2.464 1.00 98.00 83 LEU A N 1
ATOM 575 C CA . LEU A 1 83 ? 1.219 0.886 -1.659 1.00 98.00 83 LEU A CA 1
ATOM 576 C C . LEU A 1 83 ? 0.220 1.658 -0.798 1.00 98.00 83 LEU A C 1
ATOM 578 O O . LEU A 1 83 ? 0.615 2.534 -0.033 1.00 98.00 83 LEU A O 1
ATOM 582 N N . ALA A 1 84 ? -1.058 1.316 -0.902 1.00 97.44 84 ALA A N 1
ATOM 583 C CA . ALA A 1 84 ? -2.146 1.836 -0.088 1.00 97.44 84 ALA A CA 1
ATOM 584 C C . ALA A 1 84 ? -2.798 0.690 0.696 1.00 97.44 84 ALA A C 1
ATOM 586 O O . ALA A 1 84 ? -3.309 -0.264 0.115 1.00 97.44 84 ALA A O 1
ATOM 587 N N . VAL A 1 85 ? -2.802 0.788 2.021 1.00 97.75 85 VAL A N 1
ATOM 588 C CA . VAL A 1 85 ? -3.310 -0.236 2.935 1.00 97.75 85 VAL A CA 1
ATOM 589 C C . VAL A 1 85 ? -4.495 0.324 3.703 1.00 97.75 85 VAL A C 1
ATOM 591 O O . VAL A 1 85 ? -4.352 1.292 4.447 1.00 97.75 85 VAL A O 1
ATOM 594 N N . LEU A 1 86 ? -5.664 -0.290 3.544 1.00 96.88 86 LEU A N 1
ATOM 595 C CA . LEU A 1 86 ? -6.863 0.044 4.305 1.00 96.88 86 LEU A CA 1
ATOM 596 C C . LEU A 1 86 ? -6.830 -0.682 5.650 1.00 96.88 86 LEU A C 1
ATOM 598 O O . LEU A 1 86 ? -6.755 -1.911 5.700 1.00 96.88 86 LEU A O 1
ATOM 602 N N . HIS A 1 87 ? -6.935 0.065 6.744 1.00 96.00 87 HIS A N 1
ATOM 603 C CA . HIS A 1 87 ? -6.825 -0.481 8.088 1.00 96.00 87 HIS A CA 1
ATOM 604 C C . HIS A 1 87 ? -7.689 0.263 9.110 1.00 96.00 87 HIS A C 1
ATOM 606 O O . HIS A 1 87 ? -8.139 1.391 8.896 1.00 96.00 87 HIS A O 1
ATOM 612 N N . GLU A 1 88 ? -7.894 -0.372 10.261 1.00 94.06 88 GLU A N 1
ATOM 613 C CA . GLU A 1 88 ? -8.501 0.274 11.421 1.00 94.06 88 GLU A CA 1
ATOM 614 C C . GLU A 1 88 ? -7.444 1.081 12.203 1.00 94.06 88 GLU A C 1
ATOM 616 O O . GLU A 1 88 ? -6.273 0.685 12.242 1.00 94.06 88 GLU A O 1
ATOM 621 N N . PRO A 1 89 ? -7.813 2.180 12.889 1.00 90.69 89 PRO A N 1
ATOM 622 C CA . PRO A 1 89 ? -6.865 3.000 13.649 1.00 90.69 89 PRO A CA 1
ATOM 623 C C . PRO A 1 89 ? -5.918 2.242 14.609 1.00 90.69 89 PRO A C 1
ATOM 625 O O . PRO A 1 89 ? -4.734 2.576 14.633 1.00 90.69 89 PRO A O 1
ATOM 628 N N . PRO A 1 90 ? -6.354 1.223 15.386 1.00 93.62 90 PRO A N 1
ATOM 629 C CA . PRO A 1 90 ? -5.486 0.584 16.380 1.00 93.62 90 PRO A CA 1
ATOM 630 C C . PRO A 1 90 ? -4.384 -0.308 15.792 1.00 93.62 90 PRO A C 1
ATOM 632 O O . PRO A 1 90 ? -3.492 -0.711 16.535 1.00 93.62 90 PRO A O 1
ATOM 635 N N . VAL A 1 91 ? -4.426 -0.647 14.498 1.00 95.50 91 VAL A N 1
ATOM 636 C CA . VAL A 1 91 ? -3.443 -1.556 13.877 1.00 95.50 91 VAL A CA 1
ATOM 637 C C . VAL A 1 91 ? -2.376 -0.837 13.049 1.00 95.50 91 VAL A C 1
ATOM 639 O O . VAL A 1 91 ? -1.546 -1.507 12.441 1.00 95.50 91 VAL A O 1
ATOM 642 N N . LEU A 1 92 ? -2.346 0.504 13.050 1.00 95.19 92 LEU A N 1
ATOM 643 C CA . LEU A 1 92 ? -1.425 1.296 12.223 1.00 95.19 92 LEU A CA 1
ATOM 644 C C . LEU A 1 92 ? 0.038 0.849 12.360 1.00 95.19 92 LEU A C 1
ATOM 646 O O . LEU A 1 92 ? 0.686 0.596 11.355 1.00 95.19 92 LEU A O 1
ATOM 650 N N . GLU A 1 93 ? 0.558 0.686 13.576 1.00 95.88 93 GLU A N 1
ATOM 651 C CA . GLU A 1 93 ? 1.971 0.317 13.765 1.00 95.88 93 GLU A CA 1
ATOM 652 C C . GLU A 1 93 ? 2.300 -1.088 13.231 1.00 95.88 93 GLU A C 1
ATOM 654 O O . GLU A 1 93 ? 3.371 -1.303 12.666 1.00 95.88 93 GLU A O 1
ATOM 659 N N . LYS A 1 94 ? 1.355 -2.036 13.317 1.00 97.19 94 LYS A N 1
ATOM 660 C CA . LYS A 1 94 ? 1.510 -3.366 12.700 1.00 97.19 94 LYS A CA 1
ATOM 661 C C . LYS A 1 94 ? 1.510 -3.271 11.178 1.00 97.19 94 LYS A C 1
ATOM 663 O O . LYS A 1 94 ? 2.309 -3.933 10.523 1.00 97.19 94 LYS A O 1
ATOM 668 N N . VAL A 1 95 ? 0.628 -2.435 10.630 1.00 97.69 95 VAL A N 1
ATOM 669 C CA . VAL A 1 95 ? 0.554 -2.154 9.193 1.00 97.69 95 VAL A CA 1
ATOM 670 C C . VAL A 1 95 ? 1.847 -1.520 8.704 1.00 97.69 95 VAL A C 1
ATOM 672 O O . VAL A 1 95 ? 2.389 -1.986 7.712 1.00 97.69 95 VAL A O 1
ATOM 675 N N . ARG A 1 96 ? 2.386 -0.524 9.411 1.00 97.00 96 ARG A N 1
ATOM 676 C CA . ARG A 1 96 ? 3.653 0.130 9.056 1.00 97.00 96 ARG A CA 1
ATOM 677 C C . ARG A 1 96 ? 4.821 -0.852 9.059 1.00 97.00 96 ARG A C 1
ATOM 679 O O . ARG A 1 96 ? 5.585 -0.884 8.101 1.00 97.00 96 ARG A O 1
ATOM 686 N N . ALA A 1 97 ? 4.925 -1.692 10.090 1.00 96.06 97 ALA A N 1
ATOM 687 C CA . ALA A 1 97 ? 5.968 -2.713 10.164 1.00 96.06 97 ALA A CA 1
ATOM 688 C C . ALA A 1 97 ? 5.874 -3.726 9.006 1.00 96.06 97 ALA A C 1
ATOM 690 O O . ALA A 1 97 ? 6.872 -3.987 8.337 1.00 96.06 97 ALA A O 1
ATOM 691 N N . ALA A 1 98 ? 4.677 -4.252 8.726 1.00 97.12 98 ALA A N 1
ATOM 692 C CA . ALA A 1 98 ? 4.459 -5.189 7.621 1.00 97.12 98 ALA A CA 1
ATOM 693 C C . ALA A 1 98 ? 4.662 -4.532 6.244 1.00 97.12 98 ALA A C 1
ATOM 695 O O . ALA A 1 98 ? 5.214 -5.145 5.333 1.00 97.12 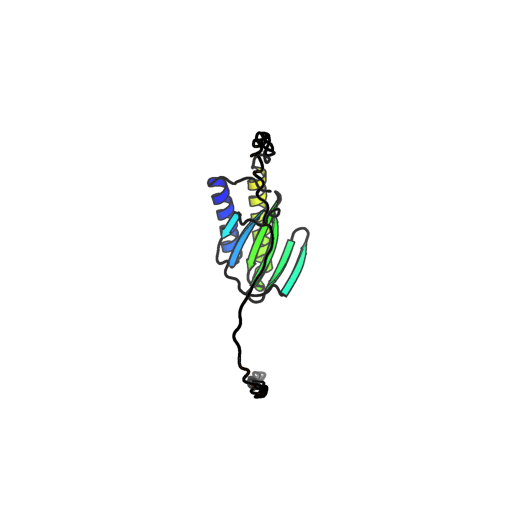98 ALA A O 1
ATOM 696 N N . ALA A 1 99 ? 4.254 -3.271 6.098 1.00 97.12 99 ALA A N 1
ATOM 697 C CA . ALA A 1 99 ? 4.446 -2.495 4.883 1.00 97.12 99 ALA A CA 1
ATOM 698 C C . ALA A 1 99 ? 5.922 -2.233 4.593 1.00 97.12 99 ALA A C 1
ATOM 700 O O . ALA A 1 99 ? 6.303 -2.296 3.432 1.00 97.12 99 ALA A O 1
ATOM 701 N N . GLY A 1 100 ? 6.764 -2.012 5.607 1.00 95.69 100 GLY A N 1
ATOM 702 C CA . GLY A 1 100 ? 8.209 -1.870 5.407 1.00 95.69 100 GLY A CA 1
ATOM 703 C C . GLY A 1 100 ? 8.823 -3.088 4.708 1.00 95.69 100 GLY A C 1
ATOM 704 O O . GLY A 1 100 ? 9.567 -2.941 3.738 1.00 95.69 100 GLY A O 1
ATOM 705 N N . GLU A 1 101 ? 8.450 -4.294 5.140 1.00 95.44 101 GLU A N 1
ATOM 706 C CA . GLU A 1 101 ? 8.918 -5.532 4.511 1.00 95.44 101 GLU A CA 1
ATOM 707 C C . GLU A 1 101 ? 8.302 -5.743 3.119 1.00 95.44 101 GLU A C 1
ATOM 709 O O . GLU A 1 101 ? 9.014 -6.072 2.170 1.00 95.44 101 GLU A O 1
ATOM 714 N N . ALA A 1 102 ? 7.002 -5.478 2.958 1.00 97.06 102 ALA A N 1
ATOM 715 C CA . ALA A 1 102 ? 6.334 -5.587 1.663 1.00 97.06 102 ALA A CA 1
ATOM 716 C C . ALA A 1 102 ? 6.904 -4.610 0.622 1.00 97.06 102 ALA A C 1
ATOM 718 O O . ALA A 1 102 ? 7.106 -4.990 -0.528 1.00 97.06 102 ALA A O 1
ATOM 719 N N . VAL A 1 103 ? 7.211 -3.370 1.017 1.00 96.94 103 VAL A N 1
ATOM 720 C CA . VAL A 1 103 ? 7.847 -2.361 0.156 1.00 96.94 103 VAL A CA 1
ATOM 721 C C . VAL A 1 103 ? 9.230 -2.827 -0.273 1.00 96.94 103 VAL A C 1
ATOM 723 O O . VAL A 1 103 ? 9.562 -2.698 -1.447 1.00 96.94 103 VAL A O 1
ATOM 726 N N . ARG A 1 104 ? 10.025 -3.400 0.640 1.00 96.44 104 ARG A N 1
ATOM 727 C CA . ARG A 1 104 ? 11.355 -3.934 0.322 1.00 96.44 104 ARG A CA 1
ATOM 728 C C . ARG A 1 104 ? 11.277 -5.027 -0.746 1.00 96.44 104 ARG A C 1
ATOM 730 O O . ARG A 1 104 ? 11.983 -4.948 -1.746 1.00 96.44 104 ARG A O 1
ATOM 737 N N . GLN A 1 105 ? 10.389 -6.002 -0.558 1.00 96.31 105 GLN A N 1
ATOM 738 C CA . GLN A 1 105 ? 10.200 -7.115 -1.496 1.00 96.31 105 GLN A CA 1
ATOM 739 C C . GLN A 1 105 ? 9.608 -6.651 -2.837 1.00 96.31 105 GLN A C 1
ATOM 741 O O . GLN A 1 105 ? 10.053 -7.081 -3.900 1.00 96.31 105 GLN A O 1
ATOM 746 N N . ALA A 1 106 ? 8.633 -5.737 -2.808 1.00 95.19 106 ALA A N 1
ATOM 747 C CA . ALA A 1 106 ? 8.039 -5.172 -4.016 1.00 95.19 106 ALA A CA 1
ATOM 748 C C . ALA A 1 106 ? 9.049 -4.324 -4.802 1.00 95.19 106 ALA A C 1
ATOM 750 O O . ALA A 1 106 ? 9.095 -4.414 -6.024 1.00 95.19 106 ALA A O 1
ATOM 751 N N . ALA A 1 107 ? 9.887 -3.538 -4.125 1.00 94.50 107 ALA A N 1
ATOM 752 C CA . ALA A 1 107 ? 10.942 -2.758 -4.766 1.00 94.50 107 ALA A CA 1
ATOM 753 C C . ALA A 1 107 ? 11.971 -3.657 -5.461 1.00 94.50 107 ALA A C 1
ATOM 755 O O . ALA A 1 107 ? 12.374 -3.361 -6.582 1.00 94.50 107 ALA A O 1
ATOM 756 N N . GLU A 1 108 ? 12.365 -4.767 -4.830 1.00 94.31 108 GLU A N 1
ATOM 757 C CA . GLU A 1 108 ? 13.261 -5.760 -5.432 1.00 94.31 108 GLU A CA 1
ATOM 758 C C . GLU A 1 108 ? 12.644 -6.386 -6.691 1.00 94.31 108 GLU A C 1
ATOM 760 O O . GLU A 1 108 ? 13.293 -6.463 -7.736 1.00 94.31 108 GLU A O 1
ATOM 765 N N . LEU A 1 109 ? 11.358 -6.745 -6.627 1.00 92.88 109 LEU A N 1
ATOM 766 C CA . LEU A 1 109 ? 10.617 -7.255 -7.777 1.00 92.88 109 LEU A CA 1
ATOM 767 C C . LEU A 1 109 ? 10.561 -6.227 -8.918 1.00 92.88 109 LEU A C 1
ATOM 769 O O . LEU A 1 109 ? 10.864 -6.563 -10.060 1.00 92.88 109 LEU A O 1
ATOM 773 N N . LEU A 1 110 ? 10.227 -4.969 -8.622 1.00 89.56 110 LEU A N 1
ATOM 774 C CA . LEU A 1 110 ? 10.140 -3.904 -9.628 1.00 89.56 110 LEU A CA 1
ATOM 775 C C . LEU A 1 110 ? 11.507 -3.523 -10.210 1.00 89.56 110 LEU A C 1
ATOM 777 O O . LEU A 1 110 ? 11.594 -3.175 -11.385 1.00 89.56 110 LEU A O 1
ATOM 781 N N . ALA A 1 111 ? 12.578 -3.603 -9.419 1.00 88.19 111 ALA A N 1
ATOM 782 C CA . ALA A 1 111 ? 13.939 -3.342 -9.881 1.00 88.19 111 ALA A CA 1
ATOM 783 C C . ALA A 1 111 ? 14.451 -4.417 -10.853 1.00 88.19 111 ALA A C 1
ATOM 785 O O . ALA A 1 111 ? 15.332 -4.133 -11.661 1.00 88.19 111 ALA A O 1
ATOM 786 N N . SER A 1 112 ? 13.896 -5.633 -10.797 1.00 84.62 112 SER A N 1
ATOM 787 C CA . SER A 1 112 ? 14.224 -6.711 -11.739 1.00 84.62 112 SER A CA 1
ATOM 788 C C . SER A 1 112 ? 13.623 -6.513 -13.137 1.00 84.62 112 SER A C 1
ATOM 790 O O . SER A 1 112 ? 14.000 -7.218 -14.075 1.00 84.62 112 SER A O 1
ATOM 792 N N . LEU A 1 113 ? 12.710 -5.548 -13.297 1.00 80.56 113 LEU A N 1
ATOM 793 C CA . LEU A 1 113 ? 12.057 -5.279 -14.570 1.00 80.56 113 LEU A CA 1
ATOM 794 C C . LEU A 1 113 ? 13.026 -4.602 -15.546 1.00 80.56 113 LEU A C 1
ATOM 796 O O . LEU A 1 113 ? 13.772 -3.698 -15.156 1.00 80.56 113 LEU A O 1
ATOM 800 N N . PRO A 1 114 ? 13.000 -4.979 -16.837 1.00 71.00 114 PRO A N 1
ATOM 801 C CA . PRO A 1 114 ? 13.783 -4.279 -17.840 1.00 71.00 114 PRO A CA 1
ATOM 802 C C . PRO A 1 114 ? 13.354 -2.803 -17.902 1.00 71.00 114 PRO A C 1
ATOM 804 O O . PRO A 1 114 ? 12.172 -2.489 -17.712 1.00 71.00 114 PRO A O 1
ATOM 807 N N . PRO A 1 115 ? 14.289 -1.875 -18.186 1.00 64.31 115 PRO A N 1
ATOM 808 C CA . PRO A 1 115 ? 13.950 -0.467 -18.316 1.00 64.31 115 PRO A CA 1
ATOM 809 C C . PRO A 1 115 ? 12.874 -0.290 -19.398 1.00 64.31 115 PRO A C 1
ATOM 811 O O . PRO A 1 115 ? 12.926 -0.974 -20.427 1.00 64.31 115 PRO A O 1
ATOM 814 N N . PRO A 1 116 ? 11.902 0.619 -19.200 1.00 60.16 116 PRO A N 1
ATOM 815 C CA . PRO A 1 116 ? 10.853 0.844 -20.180 1.00 60.16 116 PRO A CA 1
ATOM 816 C C . PRO A 1 116 ? 11.493 1.258 -21.506 1.00 60.16 116 PRO A C 1
ATOM 818 O O . PRO A 1 116 ? 12.189 2.273 -21.582 1.00 60.16 116 PRO A O 1
ATOM 821 N N . THR A 1 117 ? 11.268 0.473 -22.559 1.00 57.56 117 THR A N 1
ATOM 822 C CA . THR A 1 117 ? 11.698 0.854 -23.901 1.00 57.56 117 THR A CA 1
ATOM 823 C C . THR A 1 117 ? 10.950 2.129 -24.296 1.00 57.56 117 THR A C 1
ATOM 825 O O . THR A 1 117 ? 9.718 2.180 -24.190 1.00 57.56 117 THR A O 1
ATOM 828 N N . PRO A 1 118 ? 11.653 3.194 -24.723 1.00 57.47 118 PRO A N 1
ATOM 829 C CA . PRO A 1 118 ? 10.983 4.384 -25.215 1.00 57.47 118 PRO A CA 1
ATOM 830 C C . PRO A 1 118 ? 10.130 3.967 -26.411 1.00 57.47 118 PRO A C 1
ATOM 832 O O . PRO A 1 118 ? 10.650 3.436 -27.394 1.00 57.47 118 PRO A O 1
ATOM 835 N N . ARG A 1 119 ? 8.810 4.167 -26.315 1.00 58.41 119 ARG A N 1
ATOM 836 C CA . ARG A 1 119 ? 7.911 3.958 -27.451 1.00 58.41 119 ARG A CA 1
ATOM 837 C C . ARG A 1 119 ? 8.413 4.861 -28.569 1.00 58.41 119 ARG A C 1
ATOM 839 O O . ARG A 1 119 ? 8.355 6.082 -28.432 1.00 58.41 119 ARG A O 1
ATOM 846 N N . GLN A 1 120 ? 8.932 4.274 -29.644 1.00 49.28 120 GLN A N 1
ATOM 847 C CA . GLN A 1 120 ? 9.139 5.024 -30.870 1.00 49.28 120 GLN A CA 1
ATOM 848 C C . GLN A 1 120 ? 7.765 5.555 -31.271 1.00 49.28 120 GLN A C 1
ATOM 850 O O . GLN A 1 120 ? 6.844 4.783 -31.524 1.00 49.28 120 GLN A O 1
ATOM 855 N N . THR A 1 121 ? 7.603 6.874 -31.231 1.00 51.41 121 THR A N 1
ATOM 856 C CA . THR A 1 121 ? 6.505 7.562 -31.902 1.00 51.41 121 THR A CA 1
ATOM 857 C C . THR A 1 121 ? 6.460 7.047 -33.332 1.00 51.41 121 THR A C 1
ATOM 859 O O . THR A 1 121 ? 7.376 7.322 -34.107 1.00 51.41 121 THR A O 1
ATOM 862 N N . GLU A 1 122 ? 5.437 6.255 -33.648 1.00 50.91 122 GLU A N 1
ATOM 863 C CA . GLU A 1 122 ? 5.193 5.770 -34.998 1.00 50.91 122 GLU A CA 1
ATOM 864 C C . GLU A 1 122 ? 5.211 6.953 -35.968 1.00 50.91 122 GLU A C 1
ATOM 866 O O . GLU A 1 122 ? 4.612 8.006 -35.723 1.00 50.91 122 GLU A O 1
ATOM 871 N N . HIS A 1 123 ? 5.952 6.780 -37.059 1.00 48.34 123 HIS A N 1
ATOM 872 C CA . HIS A 1 123 ? 6.012 7.722 -38.159 1.00 48.34 123 HIS A CA 1
ATOM 873 C C . HIS A 1 123 ? 4.596 8.076 -38.621 1.00 48.34 123 HIS A C 1
ATOM 875 O O . HIS A 1 123 ? 3.869 7.243 -39.159 1.00 48.34 123 HIS A O 1
ATOM 881 N N . VAL A 1 124 ? 4.222 9.344 -38.454 1.00 50.94 124 VAL A N 1
ATOM 882 C CA . VAL A 1 124 ? 3.058 9.926 -39.118 1.00 50.94 124 VAL A CA 1
ATOM 883 C C . VAL A 1 124 ? 3.297 9.816 -40.623 1.00 50.94 124 VAL A C 1
ATOM 885 O O . VAL A 1 124 ? 4.048 10.602 -41.198 1.00 50.94 124 VAL A O 1
ATOM 888 N N . HIS A 1 125 ? 2.675 8.835 -41.276 1.00 54.28 125 HIS A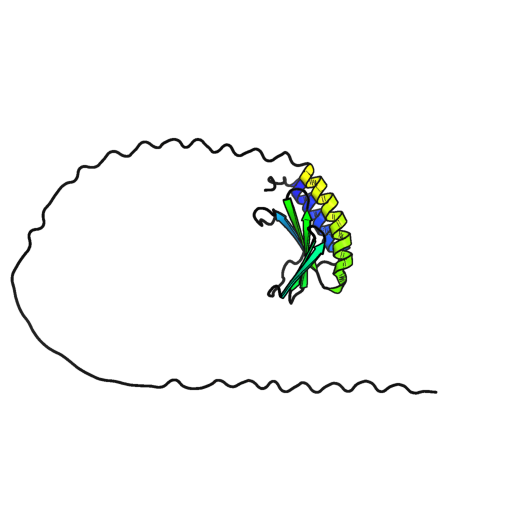 N 1
ATOM 889 C CA . HIS A 1 125 ? 2.505 8.862 -42.722 1.00 54.28 125 HIS A CA 1
ATOM 890 C C . HIS A 1 125 ? 1.630 10.077 -43.062 1.00 54.28 125 HIS A C 1
ATOM 892 O O . HIS A 1 125 ? 0.479 10.131 -42.616 1.00 54.28 125 HIS A O 1
ATOM 898 N N . PRO A 1 126 ? 2.106 11.066 -43.843 1.00 56.53 126 PRO A N 1
ATOM 899 C CA . PRO A 1 126 ? 1.217 12.098 -44.338 1.00 56.53 126 PRO A CA 1
ATOM 900 C C . PRO A 1 126 ? 0.255 11.452 -45.339 1.00 56.53 126 PRO A C 1
ATOM 902 O O . PRO A 1 126 ? 0.617 11.123 -46.470 1.00 56.53 126 PRO A O 1
ATOM 905 N N . HIS A 1 127 ? -0.988 11.257 -44.901 1.00 50.81 127 HIS A N 1
ATOM 906 C CA . HIS A 1 127 ? -2.107 10.972 -45.784 1.00 50.81 127 HIS A CA 1
ATOM 907 C C . HIS A 1 127 ? -2.177 12.051 -46.871 1.00 50.81 127 HIS A C 1
ATOM 909 O O . HIS A 1 127 ? -2.222 13.249 -46.586 1.00 50.81 127 HIS A O 1
ATOM 915 N N . GLN A 1 128 ? -2.183 11.601 -48.127 1.00 53.41 128 GLN A N 1
ATOM 916 C CA . GLN A 1 128 ? -2.468 12.413 -49.307 1.00 53.41 128 GLN A CA 1
ATOM 917 C C . GLN A 1 128 ? -3.673 13.345 -49.078 1.00 53.41 128 GLN A C 1
ATOM 919 O O . GLN A 1 128 ? -4.708 12.892 -48.578 1.00 53.41 128 GLN A O 1
ATOM 924 N N . PRO A 1 129 ? -3.605 14.616 -49.508 1.00 54.22 129 PRO A N 1
ATOM 925 C CA . PRO A 1 129 ? -4.754 15.505 -49.442 1.00 54.22 129 PRO A CA 1
ATOM 926 C C . PRO A 1 129 ? -5.845 15.073 -50.446 1.00 54.22 129 PRO A C 1
ATOM 928 O O . PRO A 1 129 ? -5.533 14.707 -51.585 1.00 54.22 129 PRO A O 1
ATOM 931 N N . PRO A 1 130 ? -7.138 15.131 -50.072 1.00 56.00 130 PRO A N 1
ATOM 932 C CA . PRO A 1 130 ? -8.236 14.781 -50.966 1.00 56.00 130 PRO A CA 1
ATOM 933 C C . PRO A 1 130 ? -8.416 15.829 -52.079 1.00 56.00 130 PRO A C 1
ATOM 935 O O . PRO A 1 130 ? -8.365 17.037 -51.846 1.00 56.00 130 PRO A O 1
ATOM 938 N N . LYS A 1 131 ? -8.667 15.356 -53.308 1.00 55.75 131 LYS A N 1
ATOM 939 C CA . LYS A 1 131 ? -8.940 16.182 -54.500 1.00 55.75 131 LYS A CA 1
ATOM 940 C C . LYS A 1 131 ? -10.179 17.086 -54.304 1.00 55.75 131 LYS A C 1
ATOM 942 O O . LYS A 1 131 ? -11.196 16.610 -53.792 1.00 55.75 131 LYS A O 1
ATOM 947 N N . PRO A 1 132 ? -10.165 18.350 -54.771 1.00 56.12 132 PRO A N 1
ATOM 948 C CA . PRO A 1 132 ? -11.291 19.269 -54.611 1.00 56.12 132 PRO A CA 1
ATOM 949 C C . PRO A 1 132 ? -12.441 18.956 -55.584 1.00 56.12 132 PRO A C 1
ATOM 951 O O . PRO A 1 132 ? -12.246 18.876 -56.796 1.00 56.12 132 PRO A O 1
ATOM 954 N N . LYS A 1 133 ? -13.670 18.828 -55.062 1.00 54.38 133 LYS A N 1
ATOM 955 C CA . LYS A 1 133 ? -14.903 18.781 -55.867 1.00 54.38 133 LYS A CA 1
ATOM 956 C C . LYS A 1 133 ? -15.322 20.199 -56.277 1.00 54.38 133 LYS A C 1
ATOM 958 O O . LYS A 1 133 ? -15.444 21.097 -55.447 1.00 54.38 133 LYS A O 1
ATOM 963 N N . THR A 1 134 ? -15.566 20.380 -57.571 1.00 48.16 134 THR A N 1
ATOM 964 C CA . THR A 1 134 ? -16.052 21.600 -58.233 1.00 48.16 134 THR A CA 1
ATOM 965 C C . THR A 1 134 ? -17.368 22.126 -57.643 1.00 48.16 134 THR A C 1
ATOM 967 O O . THR A 1 134 ? -18.361 21.402 -57.567 1.00 48.16 134 THR A O 1
ATOM 970 N N . LYS A 1 135 ? -17.396 23.419 -57.285 1.00 47.50 135 LYS A N 1
ATOM 971 C CA . LYS A 1 135 ? -18.597 24.172 -56.881 1.00 47.50 135 LYS A CA 1
ATOM 972 C C . LYS A 1 135 ? -19.542 24.359 -58.076 1.00 47.50 135 LYS A C 1
ATOM 974 O O . LYS A 1 135 ? -19.196 25.068 -59.017 1.00 47.50 135 LYS A O 1
ATOM 979 N N . LYS A 1 136 ? -20.762 23.813 -58.013 1.00 45.88 136 LYS A N 1
ATOM 980 C CA . LYS A 1 136 ? -21.866 24.194 -58.913 1.00 45.88 136 LYS A CA 1
ATOM 981 C C . LYS A 1 136 ? -22.707 25.280 -58.231 1.00 45.88 136 LYS A C 1
ATOM 983 O O . LYS A 1 136 ? -23.221 25.084 -57.135 1.00 45.88 136 LYS A O 1
ATOM 988 N N . LYS A 1 137 ? -22.776 26.451 -58.867 1.00 45.81 137 LYS A N 1
ATOM 989 C CA . LYS A 1 137 ? -23.478 27.665 -58.426 1.00 45.81 137 LYS A CA 1
ATOM 990 C C . LYS A 1 137 ? -24.902 27.646 -58.994 1.00 45.81 137 LYS A C 1
ATOM 992 O O . LYS A 1 137 ? -25.050 27.601 -60.209 1.00 45.81 137 LYS A O 1
ATOM 997 N N . THR A 1 138 ? -25.927 27.750 -58.150 1.00 45.41 138 THR A N 1
ATOM 998 C CA . THR A 1 138 ? -27.291 28.113 -58.578 1.00 45.41 138 THR A CA 1
ATOM 999 C C . THR A 1 138 ? -27.882 29.132 -57.614 1.00 45.41 138 THR A C 1
ATOM 1001 O O . THR A 1 138 ? -27.931 28.935 -56.405 1.00 45.41 138 THR A O 1
ATOM 1004 N N . THR A 1 139 ? -28.251 30.267 -58.194 1.00 46.31 139 THR A N 1
ATOM 1005 C CA . THR A 1 139 ? -28.683 31.529 -57.594 1.00 46.31 139 THR A CA 1
ATOM 1006 C C . THR A 1 139 ? -30.178 31.530 -57.275 1.00 46.31 139 THR A C 1
ATOM 1008 O O . THR A 1 139 ? -30.990 31.342 -58.178 1.00 46.31 139 THR A O 1
ATOM 1011 N N . THR A 1 140 ? -30.556 31.835 -56.034 1.00 41.91 140 THR A N 1
ATOM 1012 C CA . THR A 1 140 ? -31.957 32.034 -55.624 1.00 41.91 140 THR A CA 1
ATOM 1013 C C . THR A 1 140 ? -32.334 33.520 -55.718 1.00 41.91 140 THR A C 1
ATOM 1015 O O . THR A 1 140 ? -31.857 34.340 -54.935 1.00 41.91 140 THR A O 1
ATOM 1018 N N . LYS A 1 141 ? -33.194 33.884 -56.683 1.00 43.66 141 LYS A N 1
ATOM 1019 C CA . LYS A 1 141 ? -33.859 35.202 -56.776 1.00 43.66 141 LYS A CA 1
ATOM 1020 C C . LYS A 1 141 ? -35.122 35.229 -55.890 1.00 43.66 141 LYS A C 1
ATOM 1022 O O . LYS A 1 141 ? -35.839 34.238 -55.800 1.00 43.66 141 LYS A O 1
ATOM 1027 N N . ARG A 1 142 ? -35.390 36.365 -55.230 1.00 41.72 142 ARG A N 1
ATOM 1028 C CA . ARG A 1 142 ? -36.530 36.622 -54.316 1.00 41.72 142 ARG A CA 1
ATOM 1029 C C . ARG A 1 142 ? -37.767 37.217 -55.041 1.00 41.72 142 ARG A C 1
ATOM 1031 O O . ARG A 1 142 ? -37.580 38.220 -55.712 1.00 41.72 142 ARG A O 1
ATOM 1038 N N . LYS A 1 143 ? -38.970 36.668 -54.724 1.00 44.62 143 LYS A N 1
ATOM 1039 C CA . LYS A 1 143 ? -40.323 37.263 -54.395 1.00 44.62 143 LYS A CA 1
ATOM 1040 C C . LYS A 1 143 ? -41.059 38.231 -55.375 1.00 44.62 143 LYS A C 1
ATOM 1042 O O . LYS A 1 143 ? -40.372 38.764 -56.234 1.00 44.62 143 LYS A O 1
ATOM 1047 N N . PRO A 1 144 ? -42.380 38.589 -55.202 1.00 54.75 144 PRO A N 1
ATOM 1048 C CA . PRO A 1 144 ? -43.456 38.179 -54.235 1.00 54.75 144 PRO A CA 1
ATOM 1049 C C . PRO A 1 144 ? -44.916 37.988 -54.806 1.00 54.75 144 PRO A C 1
ATOM 1051 O O . PRO A 1 144 ? -45.138 38.210 -55.988 1.00 54.75 144 PRO A O 1
ATOM 1054 N N . ALA A 1 145 ? -45.892 37.678 -53.906 1.00 36.59 145 ALA A N 1
ATOM 1055 C CA . ALA A 1 145 ? -47.346 38.062 -53.827 1.00 36.59 145 ALA A CA 1
ATOM 1056 C C . ALA A 1 145 ? -48.310 36.849 -53.675 1.00 36.59 145 ALA A C 1
ATOM 1058 O O . ALA A 1 145 ? -48.020 35.805 -54.233 1.00 36.59 145 ALA A O 1
ATOM 1059 N N . ALA A 1 146 ? -49.485 36.840 -53.021 1.00 41.69 146 ALA A N 1
ATOM 1060 C CA . ALA A 1 146 ? -50.154 37.574 -51.932 1.00 41.69 146 ALA A CA 1
ATOM 1061 C C . ALA A 1 146 ? -51.473 36.815 -51.590 1.00 41.69 146 ALA A C 1
ATOM 1063 O O . ALA A 1 146 ? -52.109 36.292 -52.498 1.00 41.69 146 ALA A O 1
ATOM 1064 N N . SER A 1 147 ? -51.897 36.783 -50.316 1.00 39.09 147 SER A N 1
ATOM 1065 C CA . SER A 1 147 ? -53.295 36.806 -49.785 1.00 39.09 147 SER A CA 1
ATOM 1066 C C . SER A 1 147 ? -53.338 36.144 -48.388 1.00 39.09 147 SER A C 1
ATOM 1068 O O . SER A 1 147 ? -52.801 35.064 -48.188 1.00 39.09 147 SER A O 1
ATOM 1070 N N . ARG A 1 148 ? -53.650 36.885 -47.309 1.00 40.12 148 ARG A N 1
ATOM 1071 C CA . ARG A 1 148 ? -54.990 37.145 -46.717 1.00 40.12 148 ARG A CA 1
ATOM 1072 C C . ARG A 1 148 ? -5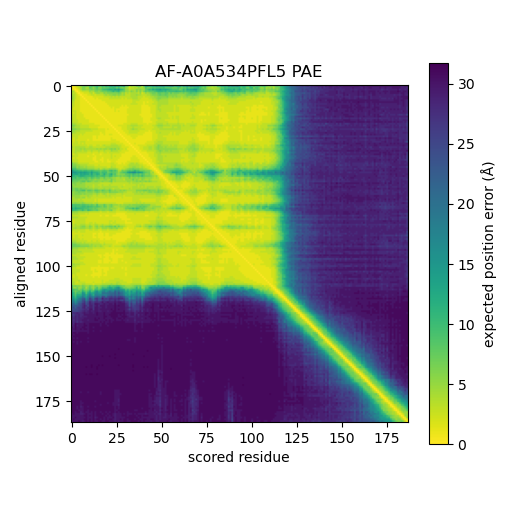5.692 35.837 -46.310 1.00 40.12 148 ARG A C 1
ATOM 1074 O O . ARG A 1 148 ? -56.154 35.103 -47.166 1.00 40.12 148 ARG A O 1
ATOM 1081 N N . SER A 1 149 ? -55.797 35.499 -45.021 1.00 42.59 149 SER A N 1
ATOM 1082 C CA . SER A 1 149 ? -56.880 35.938 -44.106 1.00 42.59 149 SER A CA 1
ATOM 1083 C C . SER A 1 149 ? -56.529 35.497 -42.664 1.00 42.59 149 SER A C 1
ATOM 1085 O O . SER A 1 149 ? -56.071 34.380 -42.484 1.00 42.59 149 SER A O 1
ATOM 1087 N N . ARG A 1 150 ? -56.448 36.368 -41.645 1.00 37.47 150 ARG A N 1
ATOM 1088 C CA . ARG A 1 150 ? -57.486 37.031 -40.814 1.00 37.47 150 ARG A CA 1
ATOM 1089 C C . ARG A 1 150 ? -57.861 36.229 -39.544 1.00 37.47 150 ARG A C 1
ATOM 1091 O O . ARG A 1 150 ? -58.494 35.194 -39.662 1.00 37.47 150 ARG A O 1
ATOM 1098 N N . SER A 1 151 ? -57.629 36.869 -38.378 1.00 39.12 151 SER A N 1
ATOM 1099 C CA . SER A 1 151 ? -58.445 36.798 -37.134 1.00 39.12 151 SER A CA 1
ATOM 1100 C C . SER A 1 151 ? -58.329 35.502 -36.288 1.00 39.12 151 SER A C 1
ATOM 1102 O O . SER A 1 151 ? -58.355 34.422 -36.840 1.00 39.12 151 SER A O 1
ATOM 1104 N N . THR A 1 152 ? -58.204 35.459 -34.952 1.00 45.16 152 THR A N 1
ATOM 1105 C CA . THR A 1 152 ? -58.436 36.420 -33.853 1.00 45.16 152 THR A CA 1
ATOM 1106 C C . THR A 1 152 ? -57.812 35.905 -32.544 1.00 45.16 152 THR A C 1
ATOM 1108 O O . THR A 1 152 ? -58.063 34.788 -32.111 1.00 45.16 152 THR A O 1
ATOM 1111 N N . LYS A 1 153 ? -57.055 36.786 -31.888 1.00 41.81 153 LYS A N 1
ATOM 1112 C CA . LYS A 1 153 ? -57.024 37.110 -30.446 1.00 41.81 153 LYS A CA 1
ATOM 1113 C C . LYS A 1 153 ? -57.934 36.282 -29.501 1.00 41.81 153 LYS A C 1
ATOM 1115 O O . LYS A 1 153 ? -59.153 36.412 -29.561 1.00 41.81 153 LYS A O 1
ATOM 1120 N N . LYS A 1 154 ? -57.346 35.656 -28.469 1.00 40.53 154 LYS A N 1
ATOM 1121 C CA . LYS A 1 154 ? -57.967 35.587 -27.130 1.00 40.53 154 LYS A CA 1
ATOM 1122 C C . LYS A 1 154 ? -56.923 35.780 -26.022 1.00 40.53 154 LYS A C 1
ATOM 1124 O O . LYS A 1 154 ? -55.938 35.058 -25.937 1.00 40.53 154 LYS A O 1
ATOM 1129 N N . LYS A 1 155 ? -57.153 36.828 -25.225 1.00 39.81 155 LYS A N 1
ATOM 1130 C CA . LYS A 1 155 ? -56.505 37.155 -23.945 1.00 39.81 155 LYS A CA 1
ATOM 1131 C C . LYS A 1 155 ? -57.059 36.247 -22.834 1.00 39.81 155 LYS A C 1
ATOM 1133 O O . LYS A 1 155 ? -58.228 35.878 -22.894 1.00 39.81 155 LYS A O 1
ATOM 1138 N N . GLY A 1 156 ? -56.270 36.031 -21.781 1.00 36.38 156 GLY A N 1
ATOM 1139 C CA . GLY A 1 156 ? -56.724 35.520 -20.478 1.00 36.38 156 GLY A CA 1
ATOM 1140 C C . GLY A 1 156 ? -55.541 34.978 -19.668 1.00 36.38 156 GLY A C 1
ATOM 1141 O O . GLY A 1 156 ? -55.137 33.849 -19.881 1.00 36.38 156 GLY A O 1
ATOM 1142 N N . SER A 1 157 ? -54.774 35.809 -18.960 1.00 35.50 157 SER A N 1
ATOM 1143 C CA . SER A 1 157 ? -55.013 36.250 -17.571 1.00 35.50 157 SER A CA 1
ATOM 1144 C C . SER A 1 157 ? -54.792 35.158 -16.509 1.00 35.50 157 SER A C 1
ATOM 1146 O O . SER A 1 157 ? -55.656 34.329 -16.270 1.00 35.50 157 SER A O 1
ATOM 1148 N N . ALA A 1 158 ? -53.637 35.267 -15.842 1.00 42.53 158 ALA A N 1
ATOM 1149 C CA . ALA A 1 158 ? -53.382 35.097 -14.407 1.00 42.53 158 ALA A CA 1
ATOM 1150 C C . ALA A 1 158 ? -53.944 33.880 -13.637 1.00 42.53 158 ALA A C 1
ATOM 1152 O O . ALA A 1 158 ? -55.138 33.786 -13.369 1.00 42.53 158 ALA A O 1
ATOM 1153 N N . LYS A 1 159 ? -53.030 33.127 -13.002 1.00 41.81 159 LYS A N 1
ATOM 1154 C CA . LYS A 1 159 ? -53.202 32.740 -11.590 1.00 41.81 159 LYS A CA 1
ATOM 1155 C C . LYS A 1 159 ? -51.862 32.564 -10.864 1.00 41.81 159 LYS A C 1
ATOM 1157 O O . LYS A 1 159 ? -51.054 31.707 -11.200 1.00 41.81 159 LYS A O 1
ATOM 1162 N N . LYS A 1 160 ? -51.665 33.402 -9.840 1.00 41.66 160 LYS A N 1
ATOM 1163 C CA . LYS A 1 160 ? -50.723 33.211 -8.727 1.00 41.66 160 LYS A CA 1
ATOM 1164 C C . LYS A 1 160 ? -51.107 31.956 -7.928 1.00 41.66 160 LYS A C 1
ATOM 1166 O O . LYS A 1 160 ? -52.276 31.818 -7.578 1.00 41.66 160 LYS A O 1
ATOM 1171 N N . ALA A 1 161 ? -50.120 31.165 -7.507 1.00 42.00 161 ALA A N 1
ATOM 1172 C CA . ALA A 1 161 ? -50.159 30.368 -6.272 1.00 42.00 161 ALA A CA 1
ATOM 1173 C C . ALA A 1 161 ? -48.711 30.073 -5.821 1.00 42.00 161 ALA A C 1
ATOM 1175 O O . ALA A 1 161 ? -48.010 29.296 -6.449 1.00 42.00 161 ALA A O 1
ATOM 1176 N N . LYS A 1 162 ? -48.154 30.950 -4.974 1.00 46.69 162 LYS A N 1
ATOM 1177 C CA . LYS A 1 162 ? -47.716 30.713 -3.578 1.00 46.69 162 LYS A CA 1
ATOM 1178 C C . LYS A 1 162 ? -46.646 29.616 -3.367 1.00 46.69 162 LYS A C 1
ATOM 1180 O O . LYS A 1 162 ? -46.939 28.449 -3.595 1.00 46.69 162 LYS A O 1
ATOM 1185 N N . PRO A 1 163 ? -45.478 29.962 -2.782 1.00 49.44 163 PRO A N 1
ATOM 1186 C CA . PRO A 1 163 ? -44.575 28.990 -2.178 1.00 49.44 163 PRO A CA 1
ATOM 1187 C C . PRO A 1 163 ? -45.121 28.589 -0.800 1.00 49.44 163 PRO A C 1
ATOM 1189 O O . PRO A 1 163 ? -45.499 29.450 -0.000 1.00 49.44 163 PRO A O 1
ATOM 1192 N N . SER A 1 164 ? -45.182 27.291 -0.500 1.00 41.75 164 SER A N 1
ATOM 1193 C CA . SER A 1 164 ? -45.628 26.807 0.807 1.00 41.75 164 SER A CA 1
ATOM 1194 C C . SER A 1 164 ? -44.582 25.934 1.495 1.00 41.75 164 SER A C 1
ATOM 1196 O O . SER A 1 164 ? -44.386 24.780 1.139 1.00 41.75 164 SER A O 1
ATOM 1198 N N . LYS A 1 165 ? -44.037 26.532 2.559 1.00 47.34 165 LYS A N 1
ATOM 1199 C CA . LYS A 1 165 ? -43.839 25.968 3.902 1.00 47.34 165 LYS A CA 1
ATOM 1200 C C . LYS A 1 165 ? -42.800 24.854 4.095 1.00 47.34 165 LYS A C 1
ATOM 1202 O O . LYS A 1 165 ? -43.067 23.675 3.914 1.00 47.34 165 LYS A O 1
ATOM 1207 N N . THR A 1 166 ? -41.660 25.287 4.639 1.00 42.22 166 THR A N 1
ATOM 1208 C CA . THR A 1 166 ? -41.134 24.838 5.944 1.00 42.22 166 THR A CA 1
ATOM 1209 C C . THR A 1 166 ? -41.460 23.396 6.353 1.00 42.22 166 THR A C 1
ATOM 1211 O O . THR A 1 166 ? -42.448 23.133 7.040 1.00 42.22 166 THR A O 1
ATOM 1214 N N . ALA A 1 167 ? -40.544 22.477 6.043 1.00 49.16 167 ALA A N 1
ATOM 1215 C CA . ALA A 1 167 ? -40.462 21.187 6.717 1.00 49.16 167 ALA A CA 1
ATOM 1216 C C . ALA A 1 167 ? -39.530 21.292 7.935 1.00 49.16 167 ALA A C 1
ATOM 1218 O O . ALA A 1 167 ? -38.418 21.812 7.877 1.00 49.16 167 ALA A O 1
ATOM 1219 N N . LYS A 1 168 ? -40.070 20.849 9.067 1.00 50.44 168 LYS A N 1
ATOM 1220 C CA . LYS A 1 168 ? -39.596 21.031 10.437 1.00 50.44 168 LYS A CA 1
ATOM 1221 C C . LYS A 1 168 ? -38.247 20.360 10.717 1.00 50.44 168 LYS A C 1
ATOM 1223 O O . LYS A 1 168 ? -38.051 19.183 10.431 1.00 50.44 168 LYS A O 1
ATOM 1228 N N . LYS A 1 169 ? -37.404 21.098 11.450 1.00 47.12 169 LYS A N 1
ATOM 1229 C CA . LYS A 1 169 ? -36.349 20.604 12.353 1.00 47.12 169 LYS A CA 1
ATOM 1230 C C . LYS A 1 169 ? -36.859 19.370 13.119 1.00 47.12 169 LYS A C 1
ATOM 1232 O O . LYS A 1 169 ? -37.716 19.500 13.995 1.00 47.12 169 LYS A O 1
ATOM 1237 N N . LYS A 1 170 ? -36.342 18.178 12.810 1.00 47.94 170 LYS A N 1
ATOM 1238 C CA . LYS A 1 170 ? -36.583 16.980 13.623 1.00 47.94 170 LYS A CA 1
ATOM 1239 C C . LYS A 1 170 ? -35.702 17.099 14.871 1.00 47.94 170 LYS A C 1
ATOM 1241 O O . LYS A 1 170 ? -34.487 16.952 14.808 1.00 47.94 170 LYS A O 1
ATOM 1246 N N . LYS A 1 171 ? -36.328 17.477 15.986 1.00 48.75 171 LYS A N 1
ATOM 1247 C CA . LYS A 1 171 ? -35.725 17.573 17.320 1.00 48.75 171 LYS A CA 1
ATOM 1248 C C . LYS A 1 171 ? -35.356 16.149 17.754 1.00 48.75 171 LYS A C 1
ATOM 1250 O O . LYS A 1 171 ? -36.234 15.378 18.124 1.00 48.75 171 LYS A O 1
ATOM 1255 N N . ILE A 1 172 ? -34.085 15.775 17.626 1.00 54.16 172 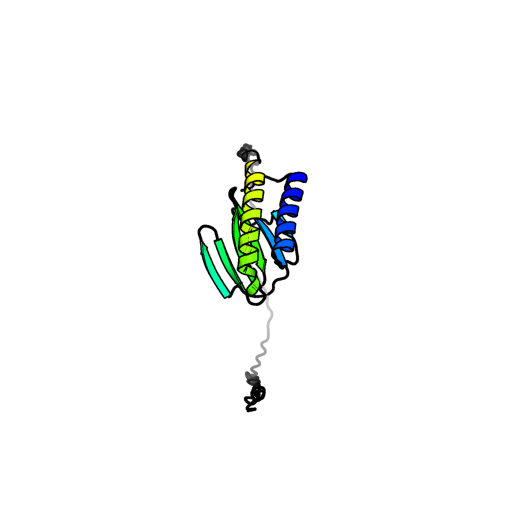ILE A N 1
ATOM 1256 C CA . ILE A 1 172 ? -33.570 14.530 18.201 1.00 54.16 172 ILE A CA 1
ATOM 1257 C C . ILE A 1 172 ? -33.492 14.774 19.706 1.00 54.16 172 ILE A C 1
ATOM 1259 O O . ILE A 1 172 ? -32.691 15.584 20.171 1.00 54.16 172 ILE A O 1
ATOM 1263 N N . SER A 1 173 ? -34.389 14.143 20.457 1.00 58.50 173 SER A N 1
ATOM 1264 C CA . SER A 1 173 ? -34.330 14.128 21.915 1.00 58.50 173 SER A CA 1
ATOM 1265 C C . SER A 1 173 ? -32.988 13.527 22.357 1.00 58.50 173 SER A C 1
ATOM 1267 O O . SER A 1 173 ? -32.605 12.478 21.833 1.00 58.50 173 SER A O 1
ATOM 1269 N N . PRO A 1 174 ? -32.251 14.153 23.291 1.00 62.03 174 PRO A N 1
ATOM 1270 C CA . PRO A 1 174 ? -31.006 13.588 23.787 1.00 62.03 174 PRO A CA 1
ATOM 1271 C C . PRO A 1 174 ? -31.293 12.270 24.510 1.00 62.03 174 PRO A C 1
ATOM 1273 O O . PRO A 1 174 ? -32.160 12.189 25.380 1.00 62.03 174 PRO A O 1
ATOM 1276 N N . ARG A 1 175 ? -30.553 11.231 24.123 1.00 62.34 175 ARG A N 1
ATOM 1277 C CA . ARG A 1 175 ? -30.531 9.925 24.785 1.00 62.34 175 ARG A CA 1
ATOM 1278 C C . ARG A 1 175 ? -30.239 10.130 26.283 1.00 62.34 175 ARG A C 1
ATOM 1280 O O . ARG A 1 175 ? -29.275 10.834 26.595 1.00 62.34 175 ARG A O 1
ATOM 1287 N N . PRO A 1 176 ? -31.020 9.549 27.212 1.00 66.50 176 PRO A N 1
ATOM 1288 C CA . PRO A 1 176 ? -30.724 9.666 28.634 1.00 66.50 176 PRO A CA 1
ATOM 1289 C C . PRO A 1 176 ? -29.344 9.065 28.922 1.00 66.50 176 PRO A C 1
ATOM 1291 O O . PRO A 1 176 ? -29.023 7.956 28.486 1.00 66.50 176 PRO A O 1
ATOM 1294 N N . ARG A 1 177 ? -28.501 9.840 29.614 1.00 62.12 177 ARG A N 1
ATOM 1295 C CA . ARG A 1 177 ? -27.170 9.413 30.054 1.00 62.12 177 ARG A CA 1
ATOM 1296 C C . ARG A 1 177 ? -27.328 8.223 30.999 1.00 62.12 177 ARG A C 1
ATOM 1298 O O . ARG A 1 177 ? -28.063 8.299 31.978 1.00 62.12 177 ARG A O 1
ATOM 1305 N N . ARG A 1 178 ? -26.619 7.134 30.702 1.00 64.94 178 ARG A N 1
ATOM 1306 C CA . ARG A 1 178 ? -26.448 6.001 31.616 1.00 64.94 178 ARG A CA 1
ATOM 1307 C C . ARG A 1 178 ? -25.794 6.527 32.908 1.00 64.94 178 ARG A C 1
ATOM 1309 O O . ARG A 1 178 ? -24.783 7.221 32.791 1.00 64.94 178 ARG A O 1
ATOM 1316 N N . PRO A 1 179 ? -26.340 6.258 34.106 1.00 69.88 179 PRO A N 1
ATOM 1317 C CA . PRO A 1 179 ? -25.677 6.646 35.345 1.00 69.88 179 PRO A CA 1
ATOM 1318 C C . PRO A 1 179 ? -24.342 5.903 35.479 1.00 69.88 179 PRO A C 1
ATOM 1320 O O 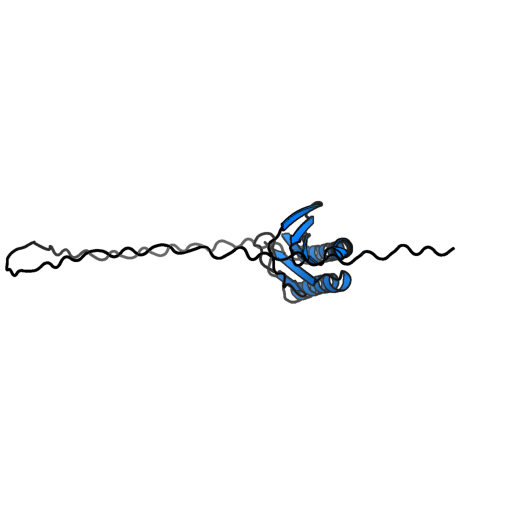. PRO A 1 179 ? -24.232 4.731 35.109 1.00 69.88 179 PRO A O 1
ATOM 1323 N N . ALA A 1 180 ? -23.321 6.611 35.965 1.00 70.00 180 ALA A N 1
ATOM 1324 C CA . ALA A 1 180 ? -22.005 6.048 36.242 1.00 70.00 180 ALA A CA 1
ATOM 1325 C C . ALA A 1 180 ? -22.093 4.961 37.337 1.00 70.00 180 ALA A C 1
ATOM 1327 O O . ALA A 1 180 ? -22.926 5.081 38.242 1.00 70.00 180 ALA A O 1
ATOM 1328 N N . PRO A 1 181 ? -21.255 3.911 37.288 1.00 69.75 181 PRO A N 1
ATOM 1329 C CA . PRO A 1 181 ? -21.163 2.946 38.377 1.00 69.75 181 PRO A CA 1
ATOM 1330 C C . PRO A 1 181 ? -20.648 3.631 39.653 1.00 69.75 181 PRO A C 1
ATOM 1332 O O . PRO A 1 181 ? -19.717 4.436 39.607 1.00 69.75 181 PRO A O 1
ATOM 1335 N N . ARG A 1 182 ? -21.282 3.326 40.794 1.00 70.75 182 ARG A N 1
ATOM 1336 C CA . ARG A 1 182 ? -20.860 3.798 42.123 1.00 70.75 182 ARG A CA 1
ATOM 1337 C C . ARG A 1 182 ? -19.441 3.298 42.445 1.00 70.75 182 ARG A C 1
ATOM 1339 O O . ARG A 1 182 ? -19.136 2.151 42.118 1.00 70.75 182 ARG A O 1
ATOM 1346 N N . PRO A 1 183 ? -18.608 4.098 43.135 1.00 64.06 183 PRO A N 1
ATOM 1347 C CA . PRO A 1 183 ? -17.348 3.611 43.679 1.00 64.06 183 PRO A CA 1
ATOM 1348 C C . PRO A 1 183 ? -17.625 2.533 44.735 1.00 64.06 183 PRO A C 1
ATOM 1350 O O . PRO A 1 183 ? -18.434 2.725 45.645 1.00 64.06 183 PRO A O 1
ATOM 1353 N N . SER A 1 184 ? -16.967 1.386 44.582 1.00 64.50 184 SER A N 1
ATOM 1354 C CA . SER A 1 184 ? -16.983 0.303 45.559 1.00 64.50 184 SER A CA 1
ATOM 1355 C C . SER A 1 184 ? -16.110 0.695 46.747 1.00 64.50 184 SER A C 1
ATOM 1357 O O . SER A 1 184 ? -14.890 0.596 46.680 1.00 64.50 184 SER A O 1
ATOM 1359 N N . THR A 1 185 ? -16.726 1.147 47.835 1.00 63.12 185 THR A N 1
ATOM 1360 C CA . THR A 1 185 ? -16.083 1.200 49.152 1.00 63.12 185 THR A CA 1
ATOM 1361 C C . THR A 1 185 ? -16.428 -0.068 49.925 1.00 63.12 185 THR A C 1
ATOM 1363 O O . THR A 1 185 ? -17.556 -0.223 50.397 1.00 63.12 185 THR A O 1
ATOM 1366 N N . ARG A 1 186 ? -15.450 -0.960 50.069 1.00 57.59 186 ARG A N 1
ATOM 1367 C CA . ARG A 1 186 ? -15.375 -1.956 51.146 1.00 57.59 186 ARG A CA 1
ATOM 1368 C C . ARG A 1 186 ? -13.893 -2.068 51.518 1.00 57.59 186 ARG A C 1
ATOM 1370 O O . ARG A 1 186 ? -13.108 -2.370 50.626 1.00 57.59 186 ARG A O 1
ATOM 1377 N N . ILE A 1 187 ? -13.516 -1.340 52.576 1.00 57.38 187 ILE A N 1
ATOM 1378 C CA . ILE A 1 187 ? -13.077 -1.842 53.901 1.00 57.38 187 ILE A CA 1
ATOM 1379 C C . ILE A 1 187 ? -11.882 -2.772 53.750 1.00 57.38 187 ILE A C 1
ATOM 1381 O O . ILE A 1 187 ? -12.107 -3.915 53.301 1.00 57.38 187 ILE A O 1
#

Secondary structure (DSSP, 8-state):
-PPPPPHHHHHHHHHHHHHHHHHHT-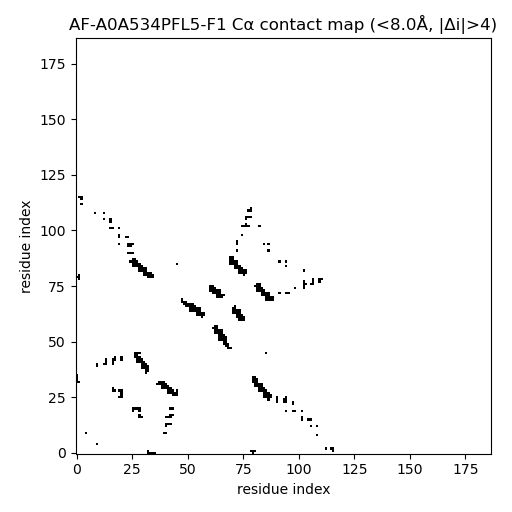SEEEEEETTT--EEEEEE-----S-EEEEEEEETTEEEEEETTEEEEEEEETTTEEEEEEE-GGGHHHHHHHHHHHHHHHHHHHHTSPPPPP----------PPPPPPPPP-----------------------------------PPPPPPPPPPP----

Foldseek 3Di:
DFPDDDPVLLVQLQVLQVCLCVQQVFQKKWKAQQVPRHTSYIDHDPDDDFDFPDKDAPDVQWIWTDGPRFIWTWGAAALRMIMITTHHPVRVVSSVVSVVVSSVSNNVSRVPDDDDDPPPPPDPDPDDDDDDDDDDDDDDDDDDDDDDDDDDDDDDDDDDDDDDDDDDDPPDDDDDDDDDDDDDDDD

Nearest PDB structures (foldseek):
  3nec-assembly1_A  TM=7.096E-01  e=7.761E-03  Toxoplasma gondii
  1ypr-assembly2_B  TM=5.784E-01  e=5.021E-03  Saccharomyces cerevisiae
  4esp-assembly1_A  TM=6.780E-01  e=3.049E-02  Arachis hypogaea
  3nul-assembly1_A  TM=6.443E-01  e=3.049E-02  unclassified
  5nzb-assembly1_A  TM=6.716E-01  e=9.342E-02  Betula pendula

Solvent-accessible surface area (backbone atoms only — not comparable to full-atom values): 12118 Å² total; per-residue (Å²): 114,65,69,88,70,52,73,68,55,46,50,50,53,43,51,42,39,44,51,34,25,71,74,24,68,34,47,12,31,36,34,23,29,65,73,78,66,47,76,76,42,77,37,73,60,76,88,66,67,70,63,76,76,48,76,44,79,78,51,91,64,28,34,37,36,38,38,80,63,35,28,35,43,33,37,63,25,66,71,46,34,30,41,39,32,36,27,53,80,92,38,48,70,45,39,52,57,36,44,56,55,38,38,53,56,48,23,54,58,50,65,70,51,76,78,77,76,80,76,75,78,73,79,81,74,82,75,79,82,81,82,85,80,81,86,83,87,82,86,88,85,83,88,92,89,89,83,89,85,83,90,79,91,84,88,84,82,89,82,91,78,81,90,81,77,89,82,76,86,81,79,78,76,80,77,82,78,78,80,77,83,78,84,87,86,77,134

Mean predicted aligned error: 17.99 Å

pLDDT: mean 76.68, std 21.85, range [35.5, 98.19]

Radius of gyration: 34.3 Å; Cα contacts (8 Å, |Δi|>4): 224; chains: 1; bounding box: 73×53×113 Å